Protein AF-A0AAV9J9K2-F1 (afdb_monomer)

Mean predicted aligned error: 8.78 Å

pLDDT: mean 87.51, std 15.01, range [35.88, 98.5]

Organism: NCBI:txid1507867

Secondary structure (DSSP, 8-state):
-----SPPPPHHHHHIIIIIHHHHHHHHHHHHHH-HHHHHHHHS--SS--PPPHHHHHHHHHHHHHHHHHHHHHHHHHHH-TT-HHHHHHHHHHHHHHHHHHHHHTGGG-GGGGG-GGG--HHHIIIIIIHHHHHHHHHHHHTTTTHHHHHHHHHHHHHHHHHHHHHHHHHHHHHHHHHHHHHT-------

Radius of gyration: 29.7 Å; Cα contacts (8 Å, |Δi|>4): 120; chains: 1; bounding box: 68×27×113 Å

Nearest PDB structures (foldseek):
  3gkv-assembly1_A  TM=1.787E-01  e=5.113E+00  Trematomus bernacchii

Structure (mmCIF, N/CA/C/O backbone):
data_AF-A0AAV9J9K2-F1
#
_entry.id   AF-A0AAV9J9K2-F1
#
loop_
_atom_site.group_PDB
_atom_site.id
_atom_site.type_symbol
_atom_site.label_atom_id
_atom_site.label_alt_id
_atom_site.label_comp_id
_atom_site.label_asym_id
_atom_site.label_entity_id
_atom_site.label_seq_id
_atom_site.pdbx_PDB_ins_code
_atom_site.Cartn_x
_atom_site.Cartn_y
_atom_site.Cartn_z
_atom_site.occupancy
_atom_site.B_iso_or_equiv
_atom_site.auth_seq_id
_atom_site.auth_comp_id
_atom_site.auth_asym_id
_atom_site.auth_atom_id
_atom_site.pdbx_PDB_model_num
ATOM 1 N N . MET A 1 1 ? -12.478 14.486 22.194 1.00 39.75 1 MET A N 1
ATOM 2 C CA . MET A 1 1 ? -11.869 13.549 21.223 1.00 39.75 1 MET A CA 1
ATOM 3 C C . MET A 1 1 ? -11.925 12.157 21.826 1.00 39.75 1 MET A C 1
ATOM 5 O O . MET A 1 1 ? -11.292 11.942 22.850 1.00 39.75 1 MET A O 1
ATOM 9 N N . ALA A 1 2 ? -12.768 11.278 21.283 1.00 35.88 2 ALA A N 1
ATOM 10 C CA . ALA A 1 2 ? -13.046 9.968 21.870 1.00 35.88 2 ALA A CA 1
ATOM 11 C C . ALA A 1 2 ? -11.831 9.037 21.728 1.00 35.88 2 ALA A C 1
ATOM 13 O O . ALA A 1 2 ? -11.285 8.889 20.634 1.00 35.88 2 ALA A O 1
ATOM 14 N N . GLN A 1 3 ? -11.397 8.455 22.845 1.00 36.88 3 GLN A N 1
ATOM 15 C CA . GLN A 1 3 ? -10.363 7.425 22.878 1.00 36.88 3 GLN A CA 1
ATOM 16 C C . GLN A 1 3 ? -10.926 6.140 22.243 1.00 36.88 3 GLN A C 1
ATOM 18 O O . GLN A 1 3 ? -12.054 5.759 22.546 1.00 36.88 3 GLN A O 1
ATOM 23 N N . LEU A 1 4 ? -10.167 5.483 21.356 1.00 48.19 4 LEU A N 1
ATOM 24 C CA . LEU A 1 4 ? -10.485 4.140 20.840 1.00 48.19 4 LEU A CA 1
ATOM 25 C C . LEU A 1 4 ? -10.078 3.076 21.872 1.00 48.19 4 LEU A C 1
ATOM 27 O O . LEU A 1 4 ? -9.321 2.165 21.562 1.00 48.19 4 LEU A O 1
ATOM 31 N N . THR A 1 5 ? -10.507 3.207 23.124 1.00 45.41 5 THR A N 1
ATOM 32 C CA . THR A 1 5 ? -10.142 2.231 24.152 1.00 45.41 5 THR A CA 1
ATOM 33 C C . THR A 1 5 ? -11.052 1.006 24.052 1.00 45.41 5 THR A C 1
ATOM 35 O O . THR A 1 5 ? -12.204 1.030 24.477 1.00 45.41 5 THR A O 1
ATOM 38 N N . GLY A 1 6 ? -10.519 -0.079 23.480 1.00 55.75 6 GLY A N 1
ATOM 39 C CA . GLY A 1 6 ? -11.035 -1.439 23.676 1.00 55.75 6 GLY A CA 1
ATOM 40 C C . GLY A 1 6 ? -12.035 -1.981 22.649 1.00 55.75 6 GLY A C 1
ATOM 41 O O . GLY A 1 6 ? -12.614 -3.039 22.889 1.00 55.75 6 GLY A O 1
ATOM 42 N N . ALA A 1 7 ? -12.277 -1.312 21.516 1.00 58.94 7 ALA A N 1
ATOM 43 C CA . ALA A 1 7 ? -13.040 -1.902 20.408 1.00 58.94 7 ALA A CA 1
ATOM 44 C C . ALA A 1 7 ? -12.117 -2.600 19.411 1.00 58.94 7 ALA A C 1
ATOM 46 O O . ALA A 1 7 ? -11.254 -1.926 18.846 1.00 58.94 7 ALA A O 1
ATOM 47 N N . PRO A 1 8 ? -12.304 -3.905 19.133 1.00 70.19 8 PRO A N 1
ATOM 48 C CA . PRO A 1 8 ? -11.593 -4.532 18.035 1.00 70.19 8 PRO A CA 1
ATOM 49 C C . PRO A 1 8 ? -12.023 -3.853 16.735 1.00 70.19 8 PRO A C 1
ATOM 51 O O . PRO A 1 8 ? -13.215 -3.808 16.419 1.00 70.19 8 PRO A O 1
ATOM 54 N N . LEU A 1 9 ? -11.039 -3.311 16.013 1.00 81.62 9 LEU A N 1
ATOM 55 C CA . LEU A 1 9 ? -11.227 -2.669 14.716 1.00 81.62 9 LEU A CA 1
ATOM 56 C C . LEU A 1 9 ? -12.073 -3.554 13.785 1.00 81.62 9 LEU A C 1
ATOM 58 O O . LEU A 1 9 ? -11.929 -4.784 13.820 1.00 81.62 9 LEU A O 1
ATOM 62 N N . PRO A 1 10 ? -12.916 -2.958 12.916 1.00 88.50 10 PRO A N 1
ATOM 63 C CA . PRO A 1 10 ? -13.640 -3.709 11.901 1.00 88.50 10 PRO A CA 1
ATOM 64 C C . PRO A 1 10 ? -12.705 -4.657 11.151 1.00 88.50 10 PRO A C 1
ATOM 66 O O . PRO A 1 10 ? -11.628 -4.249 10.711 1.00 88.50 10 PRO A O 1
ATOM 69 N N . LEU A 1 11 ? -13.130 -5.915 10.991 1.00 89.81 11 LEU A N 1
ATOM 70 C CA . LEU A 1 11 ? -12.284 -6.995 10.469 1.00 89.81 11 LEU A CA 1
ATOM 71 C C . LEU A 1 11 ? -11.635 -6.628 9.133 1.00 89.81 11 LEU A C 1
ATOM 73 O O . LEU A 1 11 ? -10.475 -6.953 8.921 1.00 89.81 11 LEU A O 1
ATOM 77 N N . ILE A 1 12 ? -12.348 -5.895 8.273 1.00 93.50 12 ILE A N 1
ATOM 78 C CA . ILE A 1 12 ? -11.828 -5.436 6.983 1.00 93.50 12 ILE A CA 1
ATOM 79 C C . ILE A 1 12 ? -10.578 -4.553 7.124 1.00 93.50 12 ILE A C 1
ATOM 81 O O . ILE A 1 12 ? -9.609 -4.760 6.400 1.00 93.50 12 ILE A O 1
ATOM 85 N N . TYR A 1 13 ? -10.558 -3.622 8.084 1.00 93.62 13 TYR A N 1
ATOM 86 C CA . TYR A 1 13 ? -9.409 -2.745 8.325 1.00 93.62 13 TYR A CA 1
ATOM 87 C C . TYR A 1 13 ? -8.254 -3.514 8.958 1.00 93.62 13 TYR A C 1
ATOM 89 O O . TYR A 1 13 ? -7.107 -3.332 8.566 1.00 93.62 13 TYR A O 1
ATOM 97 N N . THR A 1 14 ? -8.559 -4.414 9.892 1.00 91.75 14 THR A N 1
ATOM 98 C CA . THR A 1 14 ? -7.559 -5.282 10.522 1.00 91.75 14 THR A CA 1
ATOM 99 C C . THR A 1 14 ? -6.895 -6.195 9.494 1.00 91.75 14 THR A C 1
ATOM 101 O O . THR A 1 14 ? -5.673 -6.249 9.417 1.00 91.75 14 THR A O 1
ATOM 104 N N . ALA A 1 15 ? -7.686 -6.893 8.677 1.00 94.44 15 ALA A N 1
ATOM 105 C CA . ALA A 1 15 ? -7.186 -7.801 7.652 1.00 94.44 15 ALA A CA 1
ATOM 106 C C . ALA A 1 15 ? -6.337 -7.055 6.619 1.00 94.44 15 ALA A C 1
ATOM 108 O O . ALA A 1 15 ? -5.230 -7.491 6.303 1.00 94.44 15 ALA A O 1
ATOM 109 N N . PHE A 1 16 ? -6.831 -5.916 6.131 1.00 96.19 16 PHE A N 1
ATOM 110 C CA . PHE A 1 16 ? -6.143 -5.172 5.090 1.00 96.19 16 PHE A CA 1
ATOM 111 C C . PHE A 1 16 ? -4.858 -4.512 5.600 1.00 96.19 16 PHE A C 1
ATOM 113 O O . PHE A 1 16 ? -3.775 -4.902 5.171 1.00 96.19 16 PHE A O 1
ATOM 120 N N . PHE A 1 17 ? -4.961 -3.593 6.566 1.00 95.19 17 PHE A N 1
ATOM 121 C CA . PHE A 1 17 ? -3.829 -2.764 6.995 1.00 95.19 17 PHE A CA 1
ATOM 122 C C . PHE A 1 17 ? -2.761 -3.541 7.764 1.00 95.19 17 PHE 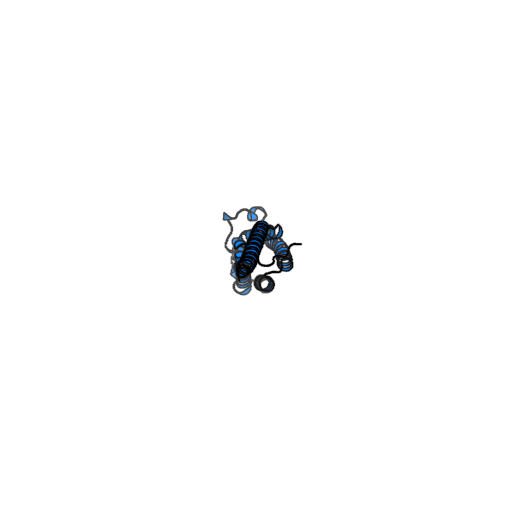A C 1
ATOM 124 O O . PHE A 1 17 ? -1.588 -3.188 7.705 1.00 95.19 17 PHE A O 1
ATOM 131 N N . LEU A 1 18 ? -3.134 -4.590 8.506 1.00 94.06 18 LEU A N 1
ATOM 132 C CA . LEU A 1 18 ? -2.143 -5.340 9.276 1.00 94.06 18 LEU A CA 1
ATOM 133 C C . LEU A 1 18 ? -1.531 -6.492 8.483 1.00 94.06 18 LEU A C 1
ATOM 135 O O . LEU A 1 18 ? -0.385 -6.837 8.761 1.00 94.06 18 LEU A O 1
ATOM 139 N N . TYR A 1 19 ? -2.239 -7.109 7.536 1.00 94.88 19 TYR A N 1
ATOM 140 C CA . TYR A 1 19 ? -1.768 -8.353 6.913 1.00 94.88 19 TYR A CA 1
ATOM 141 C C . TYR A 1 19 ? -1.632 -8.258 5.401 1.00 94.88 19 TYR A C 1
ATOM 143 O O . TYR A 1 19 ? -0.543 -8.495 4.883 1.00 94.88 19 TYR A O 1
ATOM 151 N N . ILE A 1 20 ? -2.717 -7.930 4.698 1.00 97.12 20 ILE A N 1
ATOM 152 C CA . ILE A 1 20 ? -2.742 -7.979 3.231 1.00 97.12 20 ILE A CA 1
ATOM 153 C C . ILE A 1 20 ? -1.789 -6.936 2.646 1.00 97.12 20 ILE A C 1
ATOM 155 O O . ILE A 1 20 ? -0.986 -7.266 1.779 1.00 97.12 20 ILE A O 1
ATOM 159 N N . GLU A 1 21 ? -1.864 -5.700 3.132 1.00 96.50 21 GLU A N 1
ATOM 160 C CA . GLU A 1 21 ? -1.071 -4.583 2.627 1.00 96.50 21 GLU A CA 1
ATOM 161 C C . GLU A 1 21 ? 0.430 -4.761 2.879 1.00 96.50 21 GLU A C 1
ATOM 163 O O . GLU A 1 21 ? 1.154 -4.843 1.886 1.00 96.50 21 GLU A O 1
ATOM 168 N N . PRO A 1 22 ? 0.916 -4.995 4.115 1.00 96.62 22 PRO A N 1
ATOM 169 C CA . PRO A 1 22 ? 2.345 -5.211 4.332 1.00 96.62 22 PRO A CA 1
ATOM 170 C C . PRO A 1 22 ? 2.918 -6.375 3.520 1.00 96.62 22 PRO A C 1
ATOM 172 O O . PRO A 1 22 ? 4.052 -6.315 3.046 1.00 96.62 22 PRO A O 1
ATOM 175 N N . PHE A 1 23 ? 2.137 -7.446 3.341 1.00 97.56 23 PHE A N 1
ATOM 176 C CA . PHE A 1 23 ? 2.551 -8.580 2.525 1.00 97.56 23 PHE A CA 1
ATOM 177 C C . PHE A 1 23 ? 2.637 -8.211 1.040 1.00 97.56 23 PHE A C 1
ATOM 179 O O . PHE A 1 23 ? 3.647 -8.496 0.400 1.00 97.56 23 PHE A O 1
ATOM 186 N N . ALA A 1 24 ? 1.613 -7.555 0.489 1.00 96.88 24 ALA A N 1
ATOM 187 C CA . ALA A 1 24 ? 1.607 -7.118 -0.904 1.00 96.88 24 ALA A CA 1
ATOM 188 C C . ALA A 1 24 ? 2.754 -6.135 -1.196 1.00 96.88 24 ALA A C 1
ATOM 190 O O . ALA A 1 24 ? 3.463 -6.295 -2.193 1.00 96.88 24 ALA A O 1
ATOM 191 N N . THR A 1 25 ? 3.003 -5.183 -0.294 1.00 97.00 25 THR A N 1
ATOM 192 C CA . THR A 1 25 ? 4.122 -4.237 -0.387 1.00 97.00 25 THR A CA 1
ATOM 193 C C . THR A 1 25 ? 5.472 -4.969 -0.354 1.00 97.00 25 THR A C 1
ATOM 195 O O . THR A 1 25 ? 6.357 -4.682 -1.165 1.00 97.00 25 THR A O 1
ATOM 198 N N . ALA A 1 26 ? 5.629 -5.981 0.510 1.00 97.75 26 ALA A N 1
ATOM 199 C CA . ALA A 1 26 ? 6.835 -6.812 0.555 1.00 97.75 26 ALA A CA 1
ATOM 200 C C . ALA A 1 26 ? 7.040 -7.640 -0.729 1.00 97.75 26 ALA A C 1
ATOM 202 O O . ALA A 1 26 ? 8.173 -7.792 -1.187 1.00 97.75 26 ALA A O 1
ATOM 203 N N . VAL A 1 27 ? 5.964 -8.138 -1.350 1.00 97.12 27 VAL A N 1
ATOM 204 C CA . VAL A 1 27 ? 6.036 -8.788 -2.671 1.00 97.12 27 VAL A CA 1
ATOM 205 C C . VAL A 1 27 ? 6.511 -7.793 -3.733 1.00 97.12 27 VAL A C 1
ATOM 207 O O . VAL A 1 27 ? 7.383 -8.132 -4.531 1.00 97.12 27 VAL A O 1
ATOM 210 N N . GLY A 1 28 ? 6.021 -6.550 -3.713 1.00 96.19 28 GLY A N 1
ATOM 211 C CA . GLY A 1 28 ? 6.530 -5.481 -4.578 1.00 96.19 28 GLY A CA 1
ATOM 212 C C . GLY A 1 28 ? 8.037 -5.258 -4.408 1.00 96.19 28 GLY A C 1
ATOM 213 O O . GLY A 1 28 ? 8.772 -5.215 -5.398 1.00 96.19 28 GLY A O 1
ATOM 214 N N . ALA A 1 29 ? 8.518 -5.204 -3.160 1.00 97.75 29 ALA A N 1
ATOM 215 C CA . ALA A 1 29 ? 9.946 -5.100 -2.851 1.00 97.75 29 ALA A CA 1
ATOM 216 C C . ALA A 1 29 ? 10.747 -6.291 -3.403 1.00 97.75 29 ALA A C 1
ATOM 218 O O . ALA A 1 29 ? 11.815 -6.103 -3.985 1.00 97.75 29 ALA A O 1
ATOM 219 N N . TYR A 1 30 ? 10.215 -7.511 -3.273 1.00 98.12 30 TYR A N 1
ATOM 220 C CA . TYR A 1 30 ? 10.842 -8.718 -3.810 1.00 98.12 30 TYR A CA 1
ATOM 221 C C . TYR A 1 30 ? 11.038 -8.638 -5.328 1.00 98.12 30 TYR A C 1
ATOM 223 O O . TYR A 1 30 ? 12.140 -8.907 -5.806 1.00 98.12 30 TYR A O 1
ATOM 231 N N . TYR A 1 31 ? 10.014 -8.240 -6.092 1.00 97.69 31 TYR A N 1
ATOM 232 C CA . TYR A 1 31 ? 10.153 -8.146 -7.548 1.00 97.69 31 TYR A CA 1
ATOM 233 C C . TYR A 1 31 ? 11.139 -7.048 -7.963 1.00 97.69 31 TYR A C 1
ATOM 235 O O . TYR A 1 31 ? 11.990 -7.290 -8.818 1.00 97.69 31 TYR A O 1
ATOM 243 N N . ALA A 1 32 ? 11.083 -5.876 -7.325 1.00 97.44 32 ALA A N 1
ATOM 244 C CA . ALA A 1 32 ? 12.012 -4.782 -7.609 1.00 97.44 32 ALA A CA 1
ATOM 245 C C . ALA A 1 32 ? 13.474 -5.129 -7.247 1.00 97.44 32 ALA A C 1
ATOM 247 O O . ALA A 1 32 ? 14.406 -4.624 -7.872 1.00 97.44 32 ALA A O 1
ATOM 248 N N . TRP A 1 33 ? 13.696 -6.017 -6.272 1.00 98.25 33 TRP A N 1
ATOM 249 C CA . TRP A 1 33 ? 15.039 -6.454 -5.890 1.00 98.25 33 TRP A CA 1
ATOM 250 C C . TRP A 1 33 ? 15.555 -7.616 -6.745 1.00 98.25 33 TRP A C 1
ATOM 252 O O . TRP A 1 33 ? 16.649 -7.547 -7.298 1.00 98.25 33 TRP A O 1
ATOM 262 N N . PHE A 1 34 ? 14.784 -8.701 -6.838 1.00 98.06 34 PHE A N 1
ATOM 263 C CA . PHE A 1 34 ? 15.256 -9.989 -7.358 1.00 98.06 34 PHE A CA 1
ATOM 264 C C . PHE A 1 34 ? 14.791 -10.296 -8.783 1.00 98.06 34 PHE A C 1
ATOM 266 O O . PHE A 1 34 ? 15.322 -11.210 -9.411 1.00 98.06 34 PHE A O 1
ATOM 273 N N . ARG A 1 35 ? 13.785 -9.581 -9.296 1.00 97.12 35 ARG A N 1
ATOM 274 C CA . ARG A 1 35 ? 13.127 -9.863 -10.584 1.00 97.12 35 ARG A CA 1
ATOM 275 C C . ARG A 1 35 ? 13.054 -8.606 -11.450 1.00 97.12 35 ARG A C 1
ATOM 277 O O . ARG A 1 35 ? 12.008 -8.288 -12.006 1.00 97.12 35 ARG A O 1
ATOM 284 N N . GLN A 1 36 ? 14.171 -7.890 -11.554 1.00 96.94 36 GLN A N 1
ATOM 285 C CA . GLN A 1 36 ? 14.237 -6.566 -12.181 1.00 96.94 36 GLN A CA 1
ATOM 286 C C . GLN A 1 36 ? 13.792 -6.558 -13.650 1.00 96.94 36 GLN A C 1
ATOM 288 O O . GLN A 1 36 ? 12.971 -5.720 -14.017 1.00 96.94 36 GLN A O 1
ATOM 293 N N . ASP A 1 37 ? 14.262 -7.502 -14.473 1.00 94.94 37 ASP A N 1
ATOM 294 C CA . ASP A 1 37 ? 13.859 -7.584 -15.887 1.00 94.94 37 ASP A CA 1
ATOM 295 C C . ASP A 1 37 ? 12.356 -7.833 -16.040 1.00 94.94 37 ASP A C 1
ATOM 297 O O . ASP A 1 37 ? 11.685 -7.194 -16.850 1.00 94.94 37 ASP A O 1
ATOM 301 N N . GLU A 1 38 ? 11.799 -8.719 -15.214 1.00 94.12 38 GLU A N 1
ATOM 302 C CA . GLU A 1 38 ? 10.363 -8.993 -15.198 1.00 94.12 38 GLU A CA 1
ATOM 303 C C . GLU A 1 38 ? 9.565 -7.780 -14.710 1.00 94.12 38 GLU A C 1
ATOM 305 O O . GLU A 1 38 ? 8.555 -7.427 -15.317 1.00 94.12 38 GLU A O 1
ATOM 310 N N . TYR A 1 39 ? 10.035 -7.105 -13.658 1.00 95.44 39 TYR A N 1
ATOM 311 C CA . TYR A 1 39 ? 9.419 -5.889 -13.135 1.00 95.44 39 TYR A CA 1
ATOM 312 C C . TYR A 1 39 ? 9.341 -4.805 -14.216 1.00 95.44 39 TYR A C 1
ATOM 314 O O . TYR A 1 39 ? 8.278 -4.219 -14.428 1.00 95.44 39 TYR A O 1
ATOM 322 N N . MET A 1 40 ? 10.437 -4.569 -14.943 1.00 95.00 40 MET A N 1
ATOM 323 C CA . MET A 1 40 ? 10.492 -3.581 -16.024 1.00 95.00 40 MET A CA 1
ATOM 324 C C . MET A 1 40 ? 9.603 -3.979 -17.203 1.00 95.00 40 MET A C 1
ATOM 326 O O . MET A 1 40 ? 8.789 -3.171 -17.649 1.00 95.00 40 MET A O 1
ATOM 330 N N . HIS A 1 41 ? 9.682 -5.236 -17.649 1.00 93.12 41 HIS A N 1
ATOM 331 C CA . HIS A 1 41 ? 8.864 -5.748 -18.749 1.00 93.12 41 HIS A CA 1
ATOM 332 C C . HIS A 1 41 ? 7.359 -5.654 -18.455 1.00 93.12 41 HIS A C 1
ATOM 334 O O . HIS A 1 41 ? 6.576 -5.273 -19.323 1.00 93.12 41 HIS A O 1
ATOM 340 N N . LEU A 1 42 ? 6.937 -5.985 -17.230 1.00 93.19 42 LEU A N 1
ATOM 341 C CA . LEU A 1 42 ? 5.538 -5.858 -16.826 1.00 93.19 42 LEU A CA 1
ATOM 342 C C . LEU A 1 42 ? 5.118 -4.389 -16.678 1.00 93.19 42 LEU A C 1
ATOM 344 O O . LEU A 1 42 ? 3.970 -4.061 -16.979 1.00 93.19 42 LEU A O 1
ATOM 348 N N . THR A 1 43 ? 6.018 -3.515 -16.207 1.00 93.31 43 THR A N 1
ATOM 349 C CA . THR A 1 43 ? 5.737 -2.083 -15.995 1.00 93.31 43 THR A CA 1
ATOM 350 C C . THR A 1 43 ? 5.493 -1.366 -17.315 1.00 93.31 43 THR A C 1
ATOM 352 O O . THR A 1 43 ? 4.542 -0.591 -17.429 1.00 93.31 43 THR A O 1
ATOM 355 N N . TYR A 1 44 ? 6.343 -1.622 -18.307 1.00 90.50 44 TYR A N 1
ATOM 356 C CA . TYR A 1 44 ? 6.198 -1.067 -19.642 1.00 90.50 44 TYR A CA 1
ATOM 357 C C . TYR A 1 44 ? 6.756 -2.054 -20.675 1.00 90.50 44 TYR A C 1
ATOM 359 O O . TYR A 1 44 ? 7.976 -2.160 -20.827 1.00 90.50 44 TYR A O 1
ATOM 367 N N . PRO A 1 45 ? 5.890 -2.798 -21.386 1.00 84.19 45 PRO A N 1
ATOM 368 C CA . PRO A 1 45 ? 6.350 -3.814 -22.318 1.00 84.19 45 PRO A CA 1
ATOM 369 C C . PRO A 1 45 ? 7.033 -3.170 -23.527 1.00 84.19 45 PRO A C 1
ATOM 371 O O . PRO A 1 45 ? 6.493 -2.264 -24.165 1.00 84.19 45 PRO A O 1
ATOM 374 N N . ALA A 1 46 ? 8.218 -3.673 -23.863 1.00 84.31 46 ALA A N 1
ATOM 375 C CA . ALA A 1 46 ? 8.948 -3.302 -25.066 1.00 84.31 46 ALA A CA 1
ATOM 376 C C . ALA A 1 46 ? 8.695 -4.316 -26.193 1.00 84.31 46 ALA A C 1
ATOM 378 O O . ALA A 1 46 ? 8.458 -5.496 -25.947 1.00 84.31 46 ALA A O 1
ATOM 379 N N . LEU A 1 47 ? 8.780 -3.858 -27.447 1.00 83.56 47 LEU A N 1
ATOM 380 C CA . LEU A 1 47 ? 8.629 -4.711 -28.639 1.00 83.56 47 LEU A CA 1
ATOM 381 C C . LEU A 1 47 ? 9.725 -5.784 -28.752 1.00 83.56 47 LEU A C 1
ATOM 383 O O . LEU A 1 47 ? 9.511 -6.822 -29.371 1.00 83.56 47 LEU A O 1
ATOM 387 N N . ALA A 1 48 ? 10.891 -5.528 -28.162 1.00 86.00 48 ALA A N 1
ATOM 388 C CA . ALA A 1 48 ? 12.001 -6.462 -28.056 1.00 86.00 48 ALA A CA 1
ATOM 389 C C . ALA A 1 48 ? 12.505 -6.492 -26.603 1.00 86.00 48 ALA A C 1
ATOM 391 O O . ALA A 1 48 ? 12.351 -5.486 -25.906 1.00 86.00 48 ALA A O 1
ATOM 392 N N . PRO A 1 49 ? 13.118 -7.597 -26.135 1.00 84.56 49 PRO A N 1
ATOM 393 C CA . PRO A 1 49 ? 13.690 -7.661 -24.794 1.00 84.56 49 PRO A CA 1
ATOM 394 C C . PRO A 1 49 ? 14.751 -6.573 -24.588 1.00 84.56 49 PRO A C 1
ATOM 396 O O . PRO A 1 49 ? 15.751 -6.533 -25.307 1.00 84.56 49 PRO A O 1
ATOM 399 N N . ILE A 1 50 ? 14.529 -5.702 -23.602 1.00 90.00 50 ILE A N 1
ATOM 400 C CA . ILE A 1 50 ? 15.493 -4.684 -23.173 1.00 90.00 50 ILE A CA 1
ATOM 401 C C . ILE A 1 50 ? 16.045 -5.134 -21.818 1.00 90.00 50 ILE A C 1
ATOM 403 O O . ILE A 1 50 ? 15.267 -5.217 -20.868 1.00 90.00 50 ILE A O 1
ATOM 407 N N . PRO A 1 51 ? 17.345 -5.457 -21.717 1.00 91.25 51 PRO A N 1
ATOM 408 C CA . PRO A 1 51 ? 17.940 -5.839 -20.446 1.00 91.25 51 PRO A CA 1
ATOM 409 C C . PRO A 1 51 ? 18.018 -4.635 -19.510 1.00 91.25 51 PRO A C 1
ATOM 411 O O . PRO A 1 51 ? 18.284 -3.514 -19.953 1.00 91.25 51 PRO A O 1
ATOM 414 N N . VAL A 1 52 ? 17.853 -4.880 -18.212 1.00 96.12 52 VAL A N 1
ATOM 415 C CA . VAL A 1 52 ? 17.990 -3.834 -17.190 1.00 96.12 52 VAL A CA 1
ATOM 416 C C . VAL A 1 52 ? 19.415 -3.285 -17.176 1.00 96.12 52 VAL A C 1
ATOM 418 O O . VAL A 1 52 ? 20.395 -4.004 -16.973 1.00 96.12 52 VAL A O 1
ATOM 421 N N . THR A 1 53 ? 19.543 -1.977 -17.375 1.00 97.00 53 THR A N 1
ATOM 422 C CA . THR A 1 53 ? 20.829 -1.279 -17.312 1.00 97.00 53 THR A CA 1
ATOM 423 C C . THR A 1 53 ? 21.307 -1.123 -15.862 1.00 97.00 53 THR A C 1
ATOM 425 O O . THR A 1 53 ? 20.493 -1.095 -14.935 1.00 97.00 53 THR A O 1
ATOM 428 N N . PRO A 1 54 ? 22.614 -0.900 -15.614 1.00 97.94 54 PRO A N 1
ATOM 429 C CA . PRO A 1 54 ? 23.110 -0.625 -14.261 1.00 97.94 54 PRO A CA 1
ATOM 430 C C . PRO A 1 54 ? 22.418 0.566 -13.581 1.00 97.94 54 PRO A C 1
ATOM 432 O O . PRO A 1 54 ? 22.213 0.559 -12.370 1.00 97.94 54 PRO A O 1
ATOM 435 N N . ARG A 1 55 ? 22.018 1.583 -14.357 1.00 98.06 55 ARG A N 1
ATOM 436 C CA . ARG A 1 55 ? 21.272 2.741 -13.847 1.00 98.06 55 ARG A CA 1
ATOM 437 C C . ARG A 1 55 ? 19.892 2.332 -13.340 1.00 98.06 55 ARG A C 1
ATOM 439 O O . ARG A 1 55 ? 19.519 2.709 -12.235 1.00 98.06 55 ARG A O 1
ATOM 446 N N . GLU A 1 56 ? 19.145 1.584 -14.145 1.00 97.31 56 GLU A N 1
ATOM 447 C CA . GLU A 1 56 ? 17.811 1.104 -13.775 1.00 97.31 56 GLU A CA 1
ATOM 448 C C . GLU A 1 56 ? 17.890 0.143 -12.594 1.00 97.31 56 GLU A C 1
ATOM 450 O O . GLU A 1 56 ? 17.097 0.267 -11.670 1.00 97.31 56 GLU A O 1
ATOM 455 N N . SER A 1 57 ? 18.897 -0.732 -12.562 1.00 98.12 57 SER A N 1
ATOM 456 C CA . SER A 1 57 ? 19.124 -1.640 -11.438 1.00 98.12 57 SER A CA 1
ATOM 457 C C . SER A 1 57 ? 19.321 -0.886 -10.120 1.00 98.12 57 SER A C 1
ATOM 459 O O . SER A 1 57 ? 18.682 -1.219 -9.124 1.00 98.12 57 SER A O 1
ATOM 461 N N . ILE A 1 58 ? 20.127 0.186 -10.110 1.00 98.50 58 ILE A N 1
ATOM 462 C CA . ILE A 1 58 ? 20.306 1.036 -8.921 1.00 98.50 58 ILE A CA 1
ATOM 463 C C . ILE A 1 58 ? 18.975 1.664 -8.487 1.00 98.50 58 ILE A C 1
ATOM 465 O O . ILE A 1 58 ? 18.648 1.636 -7.301 1.00 98.50 58 ILE A O 1
ATOM 469 N N . VAL A 1 59 ? 18.193 2.203 -9.426 1.00 98.25 59 VAL A N 1
ATOM 470 C CA . VAL A 1 59 ? 16.889 2.820 -9.123 1.00 98.25 59 VAL A CA 1
ATOM 471 C C . VAL A 1 59 ? 15.886 1.783 -8.607 1.00 98.25 59 VAL A C 1
ATOM 473 O O . VAL A 1 59 ? 15.170 2.051 -7.646 1.00 98.25 59 VAL A O 1
ATOM 476 N N . LEU A 1 60 ? 15.860 0.581 -9.182 1.00 98.12 60 LEU A N 1
ATOM 477 C CA . LEU A 1 60 ? 15.000 -0.517 -8.739 1.00 98.12 60 LEU A CA 1
ATOM 478 C C . LEU A 1 60 ? 15.394 -1.027 -7.351 1.00 98.12 60 LEU A C 1
ATOM 480 O O . LEU A 1 60 ? 14.516 -1.306 -6.543 1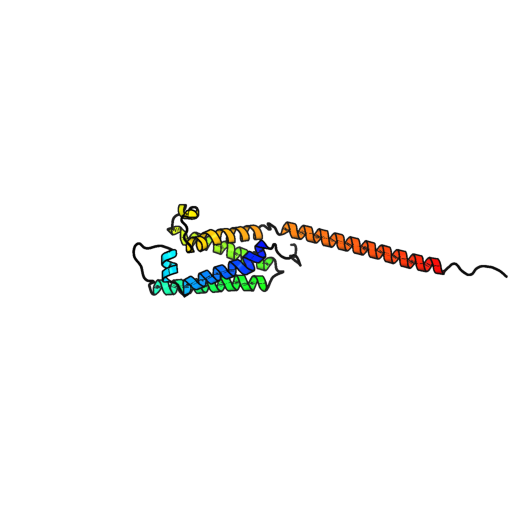.00 98.12 60 LEU A O 1
ATOM 484 N N . LEU A 1 61 ? 16.688 -1.078 -7.023 1.00 98.50 61 LEU A N 1
ATOM 485 C CA . LEU A 1 61 ? 17.148 -1.405 -5.670 1.00 98.50 61 LEU A CA 1
ATOM 486 C C . LEU A 1 61 ? 16.768 -0.318 -4.657 1.00 98.50 61 LEU A C 1
ATOM 488 O O . LEU A 1 61 ? 16.352 -0.633 -3.542 1.00 98.50 61 LEU A O 1
ATOM 492 N N . GLN A 1 62 ? 16.854 0.960 -5.038 1.00 98.31 62 GLN A N 1
ATOM 493 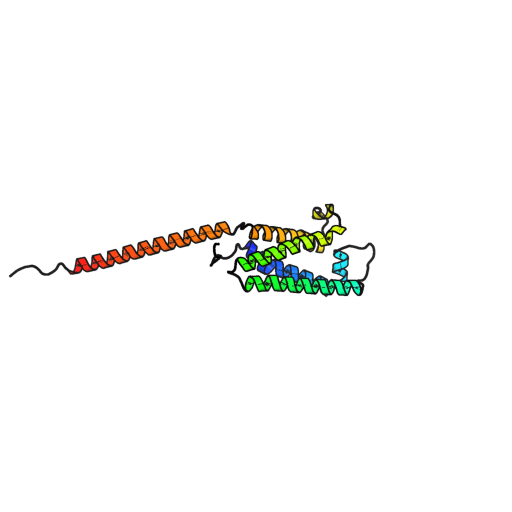C CA . GLN A 1 62 ? 16.362 2.067 -4.211 1.00 98.31 62 GLN A CA 1
ATOM 494 C C . GLN A 1 62 ? 14.847 1.962 -3.986 1.00 98.31 62 GLN A C 1
ATOM 496 O O . GLN A 1 62 ? 14.385 2.115 -2.854 1.00 98.31 62 GLN A O 1
ATOM 501 N N . LEU A 1 63 ? 14.083 1.640 -5.035 1.00 97.44 63 LEU A N 1
ATOM 502 C CA . LEU A 1 63 ? 12.641 1.409 -4.958 1.00 97.44 63 LEU A CA 1
ATOM 503 C C . LEU A 1 63 ? 12.307 0.214 -4.059 1.00 97.44 63 LEU A C 1
ATOM 505 O O . LEU A 1 63 ? 11.458 0.325 -3.179 1.00 97.44 63 LEU A O 1
ATOM 509 N N . ALA A 1 64 ? 13.008 -0.906 -4.229 1.00 98.31 64 ALA A N 1
ATOM 510 C CA . ALA A 1 64 ? 12.833 -2.101 -3.417 1.00 98.31 64 ALA A CA 1
ATOM 511 C C . ALA A 1 64 ? 13.114 -1.826 -1.934 1.00 98.31 64 ALA A C 1
ATOM 513 O O . ALA A 1 64 ? 12.355 -2.261 -1.069 1.00 98.31 64 ALA A O 1
ATOM 514 N N . ASN A 1 65 ? 14.162 -1.053 -1.635 1.00 98.31 65 ASN A N 1
ATOM 515 C CA . ASN A 1 65 ? 14.464 -0.612 -0.278 1.00 98.31 65 ASN A CA 1
ATOM 516 C C . ASN A 1 65 ? 13.339 0.260 0.313 1.00 98.31 65 ASN A C 1
ATOM 518 O O . ASN A 1 65 ? 12.956 0.066 1.467 1.00 98.31 65 ASN A O 1
ATOM 522 N N . LEU A 1 66 ? 12.772 1.184 -0.472 1.00 97.31 66 LEU A N 1
ATOM 523 C CA . LEU A 1 66 ? 11.629 1.995 -0.038 1.00 97.31 66 LEU A CA 1
ATOM 524 C C . LEU A 1 66 ? 10.385 1.137 0.223 1.00 97.31 66 LEU A C 1
ATOM 526 O O . LEU A 1 66 ? 9.755 1.297 1.266 1.00 97.31 66 LEU A O 1
ATOM 530 N N . TYR A 1 67 ? 10.057 0.196 -0.665 1.00 97.44 67 TYR A N 1
ATOM 531 C CA . TYR A 1 67 ? 8.942 -0.735 -0.461 1.00 97.44 67 TYR A CA 1
ATOM 532 C C . TYR A 1 67 ? 9.140 -1.620 0.767 1.00 97.44 67 TYR A C 1
ATOM 534 O O . TYR A 1 67 ? 8.199 -1.819 1.531 1.00 97.44 67 TYR A O 1
ATOM 542 N N . LEU A 1 68 ? 10.359 -2.094 1.024 1.00 97.94 68 LEU A N 1
ATOM 543 C CA . LEU A 1 68 ? 10.645 -2.871 2.227 1.00 97.94 68 LEU A CA 1
ATOM 544 C C . LEU A 1 68 ? 10.411 -2.047 3.503 1.00 97.94 68 LEU A C 1
ATOM 546 O O . LEU A 1 68 ? 9.770 -2.528 4.436 1.00 97.94 68 LEU A O 1
ATOM 550 N N . VAL A 1 69 ? 10.879 -0.795 3.540 1.00 97.56 69 VAL A N 1
ATOM 551 C CA . VAL A 1 69 ? 10.616 0.116 4.665 1.00 97.56 69 VAL A CA 1
ATOM 552 C C . VAL A 1 69 ? 9.125 0.411 4.825 1.00 97.56 69 VAL A C 1
ATOM 554 O O . VAL A 1 69 ? 8.653 0.453 5.962 1.00 97.56 69 VAL A O 1
ATOM 557 N N . PHE A 1 70 ? 8.376 0.582 3.732 1.00 95.44 70 PHE A N 1
ATOM 558 C CA . PHE A 1 70 ? 6.921 0.743 3.787 1.00 95.44 70 PHE A CA 1
ATOM 559 C C . PHE A 1 70 ? 6.251 -0.486 4.400 1.00 95.44 70 PHE A C 1
ATOM 561 O O . PHE A 1 70 ? 5.575 -0.352 5.418 1.00 95.44 70 PHE A O 1
ATOM 568 N N . ALA A 1 71 ? 6.540 -1.680 3.878 1.00 96.69 71 ALA A N 1
ATOM 569 C CA . ALA A 1 71 ? 5.992 -2.936 4.380 1.00 96.69 71 ALA A CA 1
ATOM 570 C C . ALA A 1 71 ? 6.279 -3.136 5.878 1.00 96.69 71 ALA A C 1
ATOM 572 O O . ALA A 1 71 ? 5.396 -3.508 6.651 1.00 96.69 71 ALA A O 1
ATOM 573 N N . LEU A 1 72 ? 7.510 -2.852 6.316 1.00 96.94 72 LEU A N 1
ATOM 574 C CA . LEU A 1 72 ? 7.888 -2.943 7.726 1.00 96.94 72 LEU A CA 1
ATOM 575 C C . LEU A 1 72 ? 7.181 -1.888 8.577 1.00 96.94 72 LEU A C 1
ATOM 577 O O . LEU A 1 72 ? 6.738 -2.190 9.681 1.00 96.94 72 LEU A O 1
ATOM 581 N N . THR A 1 73 ? 7.051 -0.661 8.082 1.00 95.94 73 THR A N 1
ATOM 582 C CA . THR A 1 73 ? 6.396 0.434 8.804 1.00 95.94 73 THR A CA 1
ATOM 583 C C . THR A 1 73 ? 4.906 0.148 8.987 1.00 95.94 73 THR A C 1
ATOM 585 O O . THR A 1 73 ? 4.401 0.235 10.106 1.00 95.94 73 THR A O 1
ATOM 588 N N . GLU A 1 74 ? 4.217 -0.259 7.920 1.00 93.06 74 GLU A N 1
ATOM 589 C CA . GLU A 1 74 ? 2.813 -0.683 7.940 1.00 93.06 74 GLU A CA 1
ATOM 590 C C . GLU A 1 74 ? 2.616 -1.863 8.901 1.00 93.06 74 GLU A C 1
ATOM 592 O O . GLU A 1 74 ? 1.730 -1.840 9.761 1.00 93.06 74 GLU A O 1
ATOM 597 N N . ALA A 1 75 ? 3.498 -2.869 8.828 1.00 93.19 75 ALA A N 1
ATOM 598 C CA . ALA A 1 75 ? 3.415 -4.037 9.691 1.00 93.19 75 ALA A CA 1
ATOM 599 C C . ALA A 1 75 ? 3.662 -3.704 11.169 1.00 93.19 75 ALA A C 1
ATOM 601 O O . ALA A 1 75 ? 2.935 -4.193 12.036 1.00 93.19 75 ALA A O 1
ATOM 602 N N . LEU A 1 76 ? 4.694 -2.921 11.477 1.00 95.62 76 LEU A N 1
ATOM 603 C CA . LEU A 1 76 ? 5.195 -2.764 12.840 1.00 95.62 76 LEU A CA 1
ATOM 604 C C . LEU A 1 76 ? 4.540 -1.598 13.578 1.00 95.62 76 LEU A C 1
ATOM 606 O O . LEU A 1 76 ? 4.153 -1.767 14.731 1.00 95.62 76 LEU A O 1
ATOM 610 N N . VAL A 1 77 ? 4.371 -0.433 12.946 1.00 95.56 77 VAL A N 1
ATOM 611 C CA . VAL A 1 77 ? 3.905 0.779 13.645 1.00 95.56 77 VAL A CA 1
ATOM 612 C C . VAL A 1 77 ? 2.461 0.631 14.117 1.00 95.56 77 VAL A C 1
ATOM 614 O O . VAL A 1 77 ? 2.153 0.950 15.267 1.00 95.56 77 VAL A O 1
ATOM 617 N N . LEU A 1 78 ? 1.580 0.091 13.271 1.00 91.19 78 LEU A N 1
ATOM 618 C CA . LEU A 1 78 ? 0.178 -0.124 13.641 1.00 91.19 78 LEU A CA 1
ATOM 619 C C . LEU A 1 78 ? 0.026 -1.189 14.735 1.00 91.19 78 LEU A C 1
ATOM 621 O O . LEU A 1 78 ? -0.830 -1.055 15.609 1.00 91.19 78 LEU A O 1
ATOM 625 N N . ARG A 1 79 ? 0.894 -2.210 14.730 1.00 91.75 79 ARG A N 1
ATOM 626 C CA . ARG A 1 79 ? 0.947 -3.248 15.774 1.00 91.75 79 ARG A CA 1
ATOM 627 C C . ARG A 1 79 ? 1.558 -2.761 17.081 1.00 91.75 79 ARG A C 1
ATOM 629 O O . ARG A 1 79 ? 1.171 -3.248 18.136 1.00 91.75 79 ARG A O 1
ATOM 636 N N . ALA A 1 80 ? 2.499 -1.823 17.023 1.00 93.25 80 ALA A N 1
ATOM 637 C CA . ALA A 1 80 ? 3.109 -1.221 18.203 1.00 93.25 80 ALA A CA 1
ATOM 638 C C . ALA A 1 80 ? 2.160 -0.240 18.912 1.00 93.25 80 ALA A C 1
ATOM 640 O O . ALA A 1 80 ? 2.335 0.039 20.096 1.00 93.25 80 ALA A O 1
ATOM 641 N N . ALA A 1 81 ? 1.152 0.277 18.204 1.00 90.75 81 ALA A N 1
ATOM 642 C CA . ALA A 1 81 ? 0.196 1.245 18.732 1.00 90.75 81 ALA A CA 1
ATOM 643 C C . ALA A 1 81 ? -1.269 0.867 18.412 1.00 90.75 81 ALA A C 1
ATOM 645 O O . ALA A 1 81 ? -1.987 1.671 17.805 1.00 90.75 81 ALA A O 1
ATOM 646 N N . PRO A 1 82 ? -1.742 -0.329 18.821 1.00 85.94 82 PRO A N 1
ATOM 647 C CA . PRO A 1 82 ? -3.050 -0.852 18.419 1.00 85.94 82 PRO A CA 1
ATOM 648 C C . PRO A 1 82 ? -4.211 0.014 18.930 1.00 85.94 82 PRO A C 1
ATOM 650 O O . PRO A 1 82 ? -5.176 0.234 18.206 1.00 85.94 82 PRO A O 1
ATOM 653 N N . ASP A 1 83 ? -4.078 0.588 20.130 1.00 84.31 83 ASP A N 1
ATOM 654 C CA . ASP A 1 83 ? -5.119 1.400 20.776 1.00 84.31 83 ASP A CA 1
ATOM 655 C C . ASP A 1 83 ? -4.955 2.916 20.546 1.00 84.31 83 ASP A C 1
ATOM 657 O O . ASP A 1 83 ? -5.660 3.727 21.155 1.00 84.31 83 ASP A O 1
ATOM 661 N N . ASN A 1 84 ? -4.015 3.348 19.689 1.00 89.19 84 ASN A N 1
ATOM 662 C CA . ASN A 1 84 ? -3.726 4.770 19.483 1.00 89.19 84 ASN A CA 1
ATOM 663 C C . ASN A 1 84 ? -4.310 5.312 18.158 1.00 89.19 84 ASN A C 1
ATOM 665 O O . ASN A 1 84 ? -3.632 5.281 17.124 1.00 89.19 84 ASN A O 1
ATOM 669 N N . PRO A 1 85 ? -5.516 5.922 18.169 1.00 87.31 85 PRO A N 1
ATOM 670 C CA . PRO A 1 85 ? -6.145 6.471 16.965 1.00 87.31 85 PRO A CA 1
ATOM 671 C C . PRO A 1 85 ? -5.306 7.526 16.250 1.00 87.31 85 PRO A C 1
ATOM 673 O O . PRO A 1 85 ? -5.464 7.707 15.044 1.00 87.31 85 PRO A O 1
ATOM 676 N N . ARG A 1 86 ? -4.469 8.272 16.983 1.00 92.56 86 ARG A N 1
ATOM 677 C CA . ARG A 1 86 ? -3.653 9.337 16.392 1.00 92.56 86 ARG A CA 1
ATOM 678 C C . ARG A 1 86 ? -2.550 8.738 15.533 1.00 92.56 86 ARG A C 1
ATOM 680 O O . ARG A 1 86 ? -2.379 9.188 14.411 1.00 92.56 86 ARG A O 1
ATOM 687 N N . VAL A 1 87 ? -1.871 7.697 16.020 1.00 94.69 87 VAL A N 1
ATOM 688 C CA . VAL A 1 87 ? -0.833 6.990 15.250 1.00 94.69 87 VAL A CA 1
ATOM 689 C C . VAL A 1 87 ? -1.430 6.386 13.982 1.00 94.69 87 VAL A C 1
ATOM 691 O O . VAL A 1 87 ? -0.916 6.637 12.896 1.00 94.69 87 VAL A O 1
ATOM 694 N N . TRP A 1 88 ? -2.565 5.692 14.105 1.00 93.88 88 TRP A N 1
ATOM 695 C CA . TRP A 1 88 ? -3.279 5.123 12.960 1.00 93.88 88 TRP A CA 1
ATOM 696 C C . TRP A 1 88 ? -3.659 6.184 11.927 1.00 93.88 88 TRP A C 1
ATOM 698 O O . TRP A 1 88 ? -3.329 6.054 10.754 1.00 93.88 88 TRP A O 1
ATOM 708 N N . ARG A 1 89 ? -4.319 7.269 12.349 1.00 94.94 89 ARG A N 1
ATOM 709 C CA . ARG A 1 89 ? -4.736 8.336 11.427 1.00 94.94 89 ARG A CA 1
ATOM 710 C C . ARG A 1 89 ? -3.553 9.029 10.759 1.00 94.94 89 ARG A C 1
ATOM 712 O O . ARG A 1 89 ? -3.622 9.286 9.564 1.00 94.94 89 ARG A O 1
ATOM 719 N N . THR A 1 90 ? -2.489 9.321 11.503 1.00 97.25 90 THR A N 1
ATOM 720 C CA . THR A 1 90 ? -1.303 9.988 10.953 1.00 97.25 90 THR A CA 1
ATOM 721 C C . THR A 1 90 ? -0.595 9.104 9.932 1.00 97.25 90 THR A C 1
ATOM 723 O O . THR A 1 90 ? -0.290 9.578 8.839 1.00 97.25 90 THR A O 1
ATOM 726 N N . LEU A 1 91 ? -0.379 7.823 10.248 1.00 96.56 91 LEU A N 1
ATOM 727 C CA . LEU A 1 91 ? 0.278 6.904 9.321 1.00 96.56 91 LEU A CA 1
ATOM 728 C C . LEU A 1 91 ? -0.574 6.674 8.067 1.00 96.56 91 LEU A C 1
ATOM 730 O O . LEU A 1 91 ? -0.074 6.834 6.958 1.00 96.56 91 LEU A O 1
ATOM 734 N N . LEU A 1 92 ? -1.869 6.378 8.226 1.00 96.94 92 LEU A N 1
ATOM 735 C CA . LEU A 1 92 ? -2.764 6.134 7.090 1.00 96.94 92 LEU A CA 1
ATOM 736 C C . LEU A 1 92 ? -2.970 7.382 6.220 1.00 96.94 92 LEU A C 1
ATOM 738 O O . LEU A 1 92 ? -3.171 7.246 5.018 1.00 96.94 92 LEU A O 1
ATOM 742 N N . LEU A 1 93 ? -2.895 8.591 6.786 1.00 98.19 93 LEU A N 1
ATOM 743 C CA . LEU A 1 93 ? -2.897 9.824 5.996 1.00 98.19 93 LEU A CA 1
ATOM 744 C C . LEU A 1 93 ? -1.626 9.950 5.146 1.00 98.19 93 LEU A C 1
ATOM 746 O O . LEU A 1 93 ? -1.719 10.275 3.966 1.00 98.19 93 LEU A O 1
ATOM 750 N N . GLY A 1 94 ? -0.454 9.671 5.724 1.00 97.88 94 GLY A N 1
ATOM 751 C CA . GLY A 1 94 ? 0.805 9.652 4.976 1.00 97.88 94 GLY A CA 1
ATOM 752 C C . GLY A 1 94 ? 0.783 8.626 3.841 1.00 97.88 94 GLY A C 1
ATOM 753 O O . GLY A 1 94 ? 1.162 8.943 2.715 1.00 97.88 94 GLY A O 1
ATOM 754 N N . LEU A 1 95 ? 0.254 7.431 4.111 1.00 97.00 95 LEU A N 1
ATOM 755 C CA . LEU A 1 95 ? 0.083 6.384 3.104 1.00 97.00 95 LEU A CA 1
ATOM 756 C C . LEU A 1 95 ? -0.940 6.766 2.028 1.00 97.00 95 LEU A C 1
ATOM 758 O O . LEU A 1 95 ? -0.698 6.500 0.860 1.00 97.00 95 LEU A O 1
ATOM 762 N N . LEU A 1 96 ? -2.024 7.466 2.377 1.00 98.38 96 LEU A N 1
ATOM 763 C CA . LEU A 1 96 ? -2.984 7.968 1.388 1.00 98.38 96 LEU A CA 1
ATOM 764 C C . LEU A 1 96 ? -2.343 8.976 0.419 1.00 98.38 96 LEU A C 1
ATOM 766 O O . LEU A 1 96 ? -2.639 8.975 -0.773 1.00 98.38 96 LEU A O 1
ATOM 770 N N . ILE A 1 97 ? -1.442 9.829 0.911 1.00 98.31 97 ILE A N 1
ATOM 771 C CA . ILE A 1 97 ? -0.666 10.729 0.046 1.00 98.31 97 ILE A CA 1
ATOM 772 C C . ILE A 1 97 ? 0.267 9.914 -0.862 1.00 98.31 97 ILE A C 1
ATOM 774 O O . ILE A 1 97 ? 0.364 10.201 -2.058 1.00 98.31 97 ILE A O 1
ATOM 778 N N . ALA A 1 98 ? 0.918 8.883 -0.315 1.00 96.94 98 ALA A N 1
ATOM 779 C CA . ALA A 1 98 ? 1.765 7.980 -1.087 1.00 96.94 98 ALA A CA 1
ATOM 780 C C . ALA A 1 98 ? 0.976 7.219 -2.168 1.00 96.94 98 ALA A C 1
ATOM 782 O O . ALA A 1 98 ? 1.479 7.090 -3.281 1.00 96.94 98 ALA A O 1
ATOM 783 N N . ASP A 1 99 ? -0.269 6.805 -1.897 1.00 97.75 99 ASP A N 1
ATOM 784 C CA . ASP A 1 99 ? -1.144 6.150 -2.877 1.00 97.75 99 ASP A CA 1
ATOM 785 C C . ASP A 1 99 ? -1.346 7.030 -4.115 1.00 97.75 99 ASP A C 1
ATOM 787 O O . ASP A 1 99 ? -1.201 6.562 -5.242 1.00 97.75 99 ASP A O 1
ATOM 791 N N . PHE A 1 100 ? -1.637 8.324 -3.933 1.00 97.94 100 PHE A N 1
ATOM 792 C CA . PHE A 1 100 ? -1.802 9.245 -5.062 1.00 97.94 100 PHE A CA 1
ATOM 793 C C . PHE A 1 100 ? -0.504 9.441 -5.848 1.00 97.94 100 PHE A C 1
ATOM 795 O O . PHE A 1 100 ? -0.537 9.491 -7.079 1.00 97.94 100 PHE A O 1
ATOM 802 N N . GLY A 1 101 ? 0.637 9.505 -5.157 1.00 97.31 101 GLY A N 1
ATOM 803 C CA . GLY A 1 101 ? 1.950 9.529 -5.802 1.00 97.31 101 GLY A CA 1
ATOM 804 C C . GLY A 1 101 ? 2.218 8.261 -6.620 1.00 97.31 101 GLY A C 1
ATOM 805 O O . GLY A 1 101 ? 2.662 8.344 -7.765 1.00 97.31 101 GLY A O 1
ATOM 806 N N . HIS A 1 102 ? 1.884 7.092 -6.071 1.00 95.88 102 HIS A N 1
ATOM 807 C CA . HIS A 1 102 ? 2.045 5.804 -6.744 1.00 95.88 102 HIS A CA 1
ATOM 808 C C . HIS A 1 102 ? 1.110 5.667 -7.948 1.00 95.88 102 HIS A C 1
ATOM 810 O O . HIS A 1 102 ? 1.560 5.279 -9.023 1.00 95.88 102 HIS A O 1
ATOM 816 N N . LEU A 1 103 ? -0.154 6.085 -7.832 1.00 97.12 103 LEU A N 1
ATOM 817 C CA . LEU A 1 103 ? -1.074 6.151 -8.971 1.00 97.12 103 LEU A CA 1
ATOM 818 C C . LEU A 1 103 ? -0.535 7.078 -10.062 1.00 97.12 103 LEU A C 1
ATOM 820 O O . LEU A 1 103 ? -0.567 6.721 -11.234 1.00 97.12 103 LEU A O 1
ATOM 824 N N . TYR A 1 104 ? 0.002 8.246 -9.709 1.00 96.88 104 TYR A N 1
ATOM 825 C CA . TYR A 1 104 ? 0.588 9.172 -10.681 1.00 96.88 104 TYR A CA 1
ATOM 826 C C . TYR A 1 104 ? 1.861 8.623 -11.353 1.00 96.88 104 TYR A C 1
ATOM 828 O O . TYR A 1 104 ? 2.169 8.987 -12.491 1.00 96.88 104 TYR A O 1
ATOM 836 N N . SER A 1 105 ? 2.589 7.710 -10.702 1.00 93.62 105 SER A N 1
ATOM 837 C CA . SER A 1 105 ? 3.835 7.146 -11.245 1.00 93.62 105 SER A CA 1
ATOM 838 C C . SER A 1 105 ? 3.657 6.478 -12.616 1.00 93.62 105 SER A C 1
ATOM 840 O O . SER A 1 105 ? 4.571 6.515 -13.438 1.00 93.62 105 SER A O 1
ATOM 842 N N . VAL A 1 106 ? 2.459 5.958 -12.910 1.00 93.19 106 VAL A N 1
ATOM 843 C CA . VAL A 1 106 ? 2.130 5.304 -14.185 1.00 93.19 106 VAL A CA 1
ATOM 844 C C . VAL A 1 106 ? 1.413 6.218 -15.190 1.00 93.19 106 VAL A C 1
ATOM 846 O O . VAL A 1 106 ? 0.894 5.730 -16.194 1.00 93.19 106 VAL A O 1
ATOM 849 N N . HIS A 1 107 ? 1.404 7.543 -14.982 1.00 94.69 107 HIS A N 1
ATOM 850 C CA . HIS A 1 107 ? 0.689 8.493 -15.856 1.00 94.69 107 HIS A CA 1
ATOM 851 C C . HIS A 1 107 ? 1.127 8.424 -17.328 1.00 94.69 107 HIS A C 1
ATOM 853 O O . HIS A 1 107 ? 0.330 8.713 -18.222 1.00 94.69 107 HIS A O 1
ATOM 859 N N . ALA A 1 108 ? 2.367 7.997 -17.589 1.00 93.19 108 ALA A N 1
ATOM 860 C CA . ALA A 1 108 ? 2.907 7.806 -18.932 1.00 93.19 108 ALA A CA 1
ATOM 861 C C . ALA A 1 108 ? 2.150 6.739 -19.754 1.00 93.19 108 ALA A C 1
ATOM 863 O O . ALA A 1 108 ? 2.215 6.761 -20.980 1.00 93.19 108 ALA A O 1
ATOM 864 N N . LEU A 1 109 ? 1.385 5.846 -19.108 1.00 92.19 109 LEU A N 1
ATOM 865 C CA . LEU A 1 109 ? 0.482 4.897 -19.779 1.00 92.19 109 LEU A CA 1
ATOM 866 C C . LEU A 1 109 ? -0.778 5.574 -20.358 1.00 92.19 109 LEU A C 1
ATOM 868 O O . LEU A 1 109 ? -1.512 4.968 -21.139 1.00 92.19 109 LEU A O 1
ATOM 872 N N . GLY A 1 110 ? -1.026 6.834 -19.991 1.00 94.25 110 GLY A N 1
ATOM 873 C CA . GLY A 1 110 ? -2.153 7.645 -20.438 1.00 94.25 110 GLY A CA 1
ATOM 874 C C . GLY A 1 110 ? -3.392 7.523 -19.547 1.00 94.25 110 GLY A C 1
ATOM 875 O O . GLY A 1 110 ? -3.703 6.471 -18.993 1.00 94.25 110 GLY A O 1
ATOM 876 N N . TRP A 1 111 ? -4.162 8.610 -19.450 1.00 94.88 111 TRP A N 1
ATOM 877 C CA . TRP A 1 111 ? -5.316 8.713 -18.544 1.00 94.88 111 TRP A CA 1
ATOM 878 C C . TRP A 1 111 ? -6.396 7.651 -18.765 1.00 94.88 111 TRP A C 1
ATOM 880 O O . TRP A 1 111 ? -6.988 7.165 -17.807 1.00 94.88 111 TRP A O 1
ATOM 890 N N . ALA A 1 112 ? -6.630 7.239 -20.013 1.00 94.75 112 ALA A N 1
ATOM 891 C CA . ALA A 1 112 ? -7.599 6.188 -20.313 1.00 94.75 112 ALA A CA 1
ATOM 892 C C . ALA A 1 112 ? -7.207 4.835 -19.690 1.00 94.75 112 ALA A C 1
ATOM 894 O O . ALA A 1 112 ? -8.078 4.028 -19.372 1.00 94.75 112 ALA A O 1
ATOM 895 N N . PHE A 1 113 ? -5.910 4.577 -19.490 1.00 94.44 113 PHE A N 1
ATOM 896 C CA . PHE A 1 113 ? -5.418 3.309 -18.957 1.00 94.44 113 PHE A CA 1
ATOM 897 C C . PHE A 1 113 ? -5.860 3.057 -17.508 1.00 94.44 113 PHE A C 1
ATOM 899 O O . PHE A 1 113 ? -6.124 1.912 -17.139 1.00 94.44 113 PHE A O 1
ATOM 906 N N . TYR A 1 114 ? -6.056 4.122 -16.724 1.00 96.12 114 TYR A N 1
ATOM 907 C CA . TYR A 1 114 ? -6.506 4.076 -15.325 1.00 96.12 114 TYR A CA 1
ATOM 908 C C . TYR A 1 114 ? -7.891 3.453 -15.125 1.00 96.12 114 TYR A C 1
ATOM 910 O O . TYR A 1 114 ? -8.226 3.078 -14.002 1.00 96.12 114 TYR A O 1
ATOM 918 N N . TYR A 1 115 ? -8.684 3.339 -16.193 1.00 95.19 115 TYR A N 1
ATOM 919 C CA . TYR A 1 115 ? -10.043 2.792 -16.157 1.00 95.19 115 TYR A CA 1
ATOM 920 C C . TYR A 1 115 ? -10.190 1.497 -16.965 1.00 95.19 115 TYR A C 1
ATOM 922 O O . TYR A 1 115 ? -11.211 0.820 -16.877 1.00 95.19 115 TYR A O 1
ATOM 930 N N . ARG A 1 116 ? -9.168 1.115 -17.740 1.00 95.19 116 ARG A N 1
ATOM 931 C CA . ARG A 1 116 ? -9.173 -0.081 -18.596 1.00 95.19 116 ARG A CA 1
ATOM 932 C C . ARG A 1 116 ? -8.707 -1.312 -17.825 1.00 95.19 116 ARG A C 1
ATOM 934 O O . ARG A 1 116 ? -7.755 -1.973 -18.230 1.00 95.19 116 ARG A O 1
ATOM 941 N N . PHE A 1 117 ? -9.388 -1.638 -16.730 1.00 95.19 117 PHE A N 1
ATOM 942 C CA . PHE A 1 117 ? -8.994 -2.739 -15.842 1.00 95.19 117 PHE A CA 1
ATOM 943 C C . PHE A 1 117 ? -8.938 -4.110 -16.540 1.00 95.19 117 PHE A C 1
ATOM 945 O O . PHE A 1 117 ? -8.171 -4.980 -16.145 1.00 95.19 117 PHE A O 1
ATOM 952 N N . TRP A 1 118 ? -9.690 -4.294 -17.630 1.00 95.25 118 TRP A N 1
ATOM 953 C CA . TRP A 1 118 ? -9.634 -5.496 -18.473 1.00 95.25 118 TRP A CA 1
ATOM 954 C C . TRP A 1 118 ? -8.341 -5.630 -19.293 1.00 95.25 118 TRP A C 1
ATOM 956 O O . TRP A 1 118 ? -8.088 -6.690 -19.856 1.00 95.25 118 TRP A O 1
ATOM 966 N N . ALA A 1 119 ? -7.537 -4.570 -19.395 1.00 92.88 119 ALA A N 1
ATOM 967 C CA . ALA A 1 119 ? -6.250 -4.561 -20.089 1.00 92.88 119 ALA A CA 1
ATOM 968 C C . ALA A 1 119 ? -5.052 -4.620 -19.124 1.00 92.88 119 ALA A C 1
ATOM 970 O O . ALA A 1 119 ? -3.904 -4.586 -19.566 1.00 92.88 119 ALA A O 1
ATOM 971 N N . TRP A 1 120 ? -5.294 -4.669 -17.812 1.00 95.94 120 TRP A N 1
ATOM 972 C CA . TRP A 1 120 ? -4.232 -4.704 -16.813 1.00 95.94 120 TRP A CA 1
ATOM 973 C C . TRP A 1 120 ? -3.597 -6.090 -16.719 1.00 95.94 120 TRP A C 1
ATOM 975 O O . TRP A 1 120 ? -4.281 -7.101 -16.566 1.00 95.94 120 TRP A O 1
ATOM 985 N N . ASN A 1 121 ? -2.266 -6.118 -16.763 1.00 94.62 121 ASN A N 1
ATOM 986 C CA . ASN A 1 121 ? -1.466 -7.286 -16.413 1.00 94.62 121 ASN A CA 1
ATOM 987 C C . ASN A 1 121 ? -1.278 -7.372 -14.881 1.00 94.62 121 ASN A C 1
ATOM 989 O O . ASN A 1 121 ? -1.818 -6.561 -14.124 1.00 94.62 121 ASN A O 1
ATOM 993 N N . SER A 1 122 ? -0.488 -8.343 -14.419 1.00 93.12 122 SER A N 1
ATOM 994 C CA . SER A 1 122 ? -0.224 -8.569 -12.992 1.00 93.12 122 SER A CA 1
ATOM 995 C C . SER A 1 122 ? 0.317 -7.334 -12.262 1.00 93.12 122 SER A C 1
ATOM 997 O O . SER A 1 122 ? -0.194 -6.997 -11.193 1.00 93.12 122 SER A O 1
ATOM 999 N N . ILE A 1 123 ? 1.298 -6.620 -12.828 1.00 94.00 123 ILE A N 1
ATOM 1000 C CA . ILE A 1 123 ? 1.873 -5.446 -12.159 1.00 94.00 123 ILE A CA 1
ATOM 1001 C C . ILE A 1 123 ? 0.914 -4.258 -12.176 1.00 94.00 123 ILE A C 1
ATOM 1003 O O . ILE A 1 123 ? 0.902 -3.477 -11.234 1.00 94.00 123 ILE A O 1
ATOM 1007 N N . HIS A 1 124 ? 0.067 -4.125 -13.199 1.00 95.25 124 HIS A N 1
ATOM 1008 C CA . HIS A 1 124 ? -0.948 -3.073 -13.247 1.00 95.25 124 HIS A CA 1
ATOM 1009 C C . HIS A 1 124 ? -2.076 -3.321 -12.241 1.00 95.25 124 HIS A C 1
ATOM 1011 O O . HIS A 1 124 ? -2.549 -2.375 -11.616 1.00 95.25 124 HIS A O 1
ATOM 1017 N N . TRP A 1 125 ? -2.455 -4.580 -12.000 1.00 96.38 125 TRP A N 1
ATOM 1018 C CA . TRP A 1 125 ? -3.344 -4.914 -10.885 1.00 96.38 125 TRP A CA 1
ATOM 1019 C C . TRP A 1 125 ? -2.740 -4.528 -9.533 1.00 96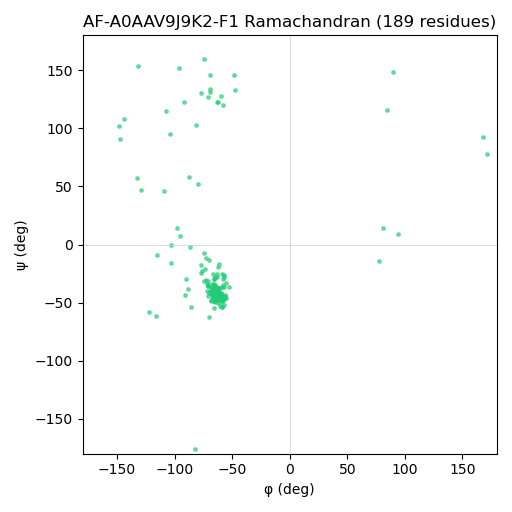.38 125 TRP A C 1
ATOM 1021 O O . TRP A 1 125 ? -3.469 -4.023 -8.685 1.00 96.38 125 TRP A O 1
ATOM 1031 N N . GLY A 1 126 ? -1.426 -4.684 -9.346 1.00 93.56 126 GLY A N 1
ATOM 1032 C CA . GLY A 1 126 ? -0.723 -4.176 -8.163 1.00 93.56 126 GLY A CA 1
ATOM 1033 C C . GLY A 1 126 ? -0.654 -2.644 -8.110 1.00 93.56 126 GLY A C 1
ATOM 1034 O O . GLY A 1 126 ? -1.011 -2.033 -7.110 1.00 93.56 126 GLY A O 1
ATOM 1035 N N . ASN A 1 127 ? -0.250 -1.999 -9.202 1.00 93.00 127 ASN A N 1
ATOM 1036 C CA . ASN A 1 127 ? 0.022 -0.560 -9.231 1.00 93.00 127 ASN A CA 1
ATOM 1037 C C . ASN A 1 127 ? -1.231 0.319 -9.285 1.00 93.00 127 ASN A C 1
ATOM 1039 O O . ASN A 1 127 ? -1.174 1.476 -8.880 1.00 93.00 127 ASN A O 1
ATOM 1043 N N . LEU A 1 128 ? -2.346 -0.207 -9.792 1.00 96.38 128 LEU A N 1
ATOM 1044 C CA . LEU A 1 128 ? -3.610 0.518 -9.908 1.00 96.38 128 LEU A CA 1
ATOM 1045 C C . LEU A 1 128 ? -4.683 -0.127 -9.040 1.00 96.38 128 LEU A C 1
ATOM 1047 O O . LEU A 1 128 ? -5.172 0.500 -8.109 1.00 96.38 128 LEU A O 1
ATOM 1051 N N . GLY A 1 129 ? -5.032 -1.386 -9.309 1.00 96.50 129 GLY A N 1
ATOM 1052 C CA . GLY A 1 129 ? -6.145 -2.061 -8.635 1.00 96.50 129 GLY A CA 1
ATOM 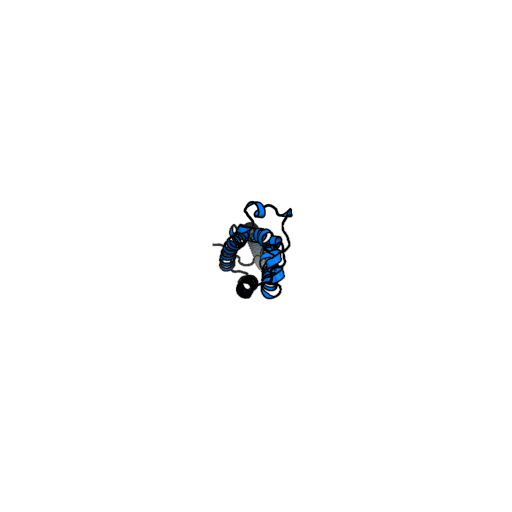1053 C C . GLY A 1 129 ? -5.975 -2.134 -7.117 1.00 96.50 129 GLY A C 1
ATOM 1054 O O . GLY A 1 129 ? -6.839 -1.679 -6.368 1.00 96.50 129 GLY A O 1
ATOM 1055 N N . PHE A 1 130 ? -4.844 -2.667 -6.659 1.00 96.62 130 PHE A N 1
ATOM 1056 C CA . PHE A 1 130 ? -4.538 -2.801 -5.238 1.00 96.62 130 PHE A CA 1
ATOM 1057 C C . PHE A 1 130 ? -4.449 -1.437 -4.546 1.00 96.62 130 PHE A C 1
ATOM 1059 O O . PHE A 1 130 ? -5.003 -1.247 -3.465 1.00 96.62 130 PHE A O 1
ATOM 1066 N N . VAL A 1 131 ? -3.827 -0.461 -5.208 1.00 97.25 131 VAL A N 1
ATOM 1067 C CA . VAL A 1 131 ? -3.658 0.899 -4.682 1.00 97.25 131 VAL A CA 1
ATOM 1068 C C . VAL A 1 131 ? -4.998 1.635 -4.608 1.00 97.25 131 VAL A C 1
ATOM 1070 O O . VAL A 1 131 ? -5.256 2.315 -3.620 1.00 97.25 131 VAL A O 1
ATOM 1073 N N . TYR A 1 132 ? -5.912 1.439 -5.564 1.00 98.19 132 TYR A N 1
ATOM 1074 C CA . TYR A 1 132 ? -7.281 1.957 -5.469 1.00 98.19 132 TYR A CA 1
ATOM 1075 C C . TYR A 1 132 ? -8.035 1.387 -4.270 1.00 98.19 132 TYR A C 1
ATOM 1077 O O . TYR A 1 132 ? -8.725 2.135 -3.571 1.00 98.19 132 TYR A O 1
ATOM 1085 N N . VAL A 1 133 ? -7.907 0.082 -4.010 1.00 97.94 133 VAL A N 1
ATOM 1086 C CA . VAL A 1 133 ? -8.512 -0.552 -2.829 1.00 97.94 133 VAL A CA 1
ATOM 1087 C C . VAL A 1 133 ? -7.907 0.026 -1.550 1.00 97.94 133 VAL A C 1
ATOM 1089 O O . VAL A 1 133 ? -8.657 0.440 -0.664 1.00 97.94 133 VAL A O 1
ATOM 1092 N N . GLY A 1 134 ? -6.577 0.126 -1.478 1.00 97.56 134 GLY A N 1
ATOM 1093 C CA . GLY A 1 134 ? -5.869 0.706 -0.337 1.00 97.56 134 GLY A CA 1
ATOM 1094 C C . GLY A 1 134 ? -6.284 2.148 -0.063 1.00 97.56 134 GLY A C 1
ATOM 1095 O O . GLY A 1 134 ? -6.771 2.450 1.027 1.00 97.56 134 GLY A O 1
ATOM 1096 N N . ALA A 1 135 ? -6.216 3.017 -1.071 1.00 98.06 135 ALA A N 1
ATOM 1097 C CA . ALA A 1 135 ? -6.642 4.410 -0.969 1.00 98.06 135 ALA A CA 1
ATOM 1098 C C . ALA A 1 135 ? -8.106 4.526 -0.516 1.00 98.06 135 ALA A C 1
ATOM 1100 O O . ALA A 1 135 ? -8.424 5.317 0.373 1.00 98.06 135 ALA A O 1
ATOM 1101 N N . SER A 1 136 ? -9.001 3.697 -1.064 1.00 98.19 136 SER A N 1
ATOM 1102 C CA . SER A 1 136 ? -10.422 3.684 -0.689 1.00 98.19 136 SER A CA 1
ATOM 1103 C C . SER A 1 136 ? -10.633 3.299 0.775 1.00 98.19 136 SER A C 1
ATOM 1105 O O . SER A 1 136 ? -11.390 3.964 1.485 1.00 98.19 136 SER A O 1
ATOM 1107 N N . LEU A 1 137 ? -9.936 2.267 1.257 1.00 97.44 137 LEU A N 1
ATOM 1108 C CA . LEU A 1 137 ? -10.003 1.842 2.656 1.00 97.44 137 LEU A CA 1
ATOM 1109 C C . LEU A 1 137 ? -9.412 2.892 3.598 1.00 97.44 137 LEU A C 1
ATOM 1111 O O . LEU A 1 137 ? -9.991 3.148 4.656 1.00 97.44 137 LEU A O 1
ATOM 1115 N N . ARG A 1 138 ? -8.305 3.541 3.219 1.00 96.94 138 ARG A N 1
ATOM 1116 C CA . ARG A 1 138 ? -7.705 4.635 3.998 1.00 96.94 138 ARG A CA 1
ATOM 1117 C C . ARG A 1 138 ? -8.641 5.835 4.074 1.00 96.94 138 ARG A C 1
ATOM 1119 O O . ARG A 1 138 ? -8.882 6.335 5.171 1.00 96.94 138 ARG A O 1
ATOM 1126 N N . MET A 1 139 ? -9.243 6.248 2.957 1.00 97.88 139 MET A N 1
ATOM 1127 C CA . MET A 1 139 ? -10.263 7.303 2.942 1.00 97.88 139 MET A CA 1
ATOM 1128 C C . MET A 1 139 ? -11.447 6.948 3.850 1.00 97.88 139 MET A C 1
ATOM 1130 O O . MET A 1 139 ? -11.825 7.750 4.705 1.00 97.88 139 MET A O 1
ATOM 1134 N N . ALA A 1 140 ? -11.986 5.732 3.732 1.00 96.31 140 ALA A N 1
ATOM 1135 C CA . ALA A 1 140 ? -13.083 5.256 4.572 1.00 96.31 140 ALA A CA 1
ATOM 1136 C C . ALA A 1 140 ? -12.716 5.282 6.069 1.00 96.31 140 ALA A C 1
ATOM 1138 O O . ALA A 1 140 ? -13.475 5.811 6.887 1.00 96.31 140 ALA A O 1
ATOM 1139 N N . PHE A 1 141 ? -11.527 4.795 6.431 1.00 94.81 141 PHE A N 1
ATOM 1140 C CA . PHE A 1 141 ? -11.034 4.799 7.808 1.00 94.81 141 PHE A CA 1
ATOM 1141 C C . PHE A 1 141 ? -10.859 6.222 8.357 1.00 94.81 141 PHE A C 1
ATOM 1143 O O . PHE A 1 141 ? -11.322 6.533 9.460 1.00 94.81 141 PHE A O 1
ATOM 1150 N N . LEU A 1 142 ? -10.219 7.111 7.590 1.00 95.12 142 LEU A N 1
ATOM 1151 C CA . LEU A 1 142 ? -9.958 8.497 7.988 1.00 95.12 142 LEU A CA 1
ATOM 1152 C C . LEU A 1 142 ? -11.261 9.283 8.186 1.00 95.12 142 LEU A C 1
ATOM 1154 O O . LEU A 1 142 ? -11.369 10.038 9.160 1.00 95.12 142 LEU A O 1
ATOM 1158 N N . LEU A 1 143 ? -12.269 9.026 7.346 1.00 94.81 143 LEU A N 1
ATOM 1159 C CA . LEU A 1 143 ? -13.630 9.563 7.466 1.00 94.81 143 LEU A CA 1
ATOM 1160 C C . LEU A 1 143 ? -14.460 8.896 8.581 1.00 94.81 143 LEU A C 1
ATOM 1162 O O . LEU A 1 143 ? -15.547 9.365 8.907 1.00 94.81 143 LEU A O 1
ATOM 1166 N N . GLY A 1 144 ? -13.957 7.829 9.209 1.00 90.62 144 GLY A N 1
ATOM 1167 C CA . GLY A 1 144 ? -14.628 7.140 10.314 1.00 90.62 144 GLY A CA 1
ATOM 1168 C C . GLY A 1 144 ? -15.717 6.149 9.892 1.00 90.62 144 GLY A C 1
ATOM 1169 O O . GLY A 1 144 ? -16.496 5.700 10.741 1.00 90.62 144 GLY A O 1
ATOM 1170 N N . VAL A 1 145 ? -15.771 5.774 8.613 1.00 91.88 145 VAL A N 1
ATOM 1171 C CA . VAL A 1 145 ? -16.709 4.773 8.089 1.00 91.88 145 VAL A CA 1
ATOM 1172 C C . VAL A 1 145 ? -16.469 3.441 8.804 1.00 91.88 145 VAL A C 1
ATOM 1174 O O . VAL A 1 145 ? -15.340 2.970 8.910 1.00 91.88 145 VAL A O 1
ATOM 1177 N N . GLY A 1 146 ? -17.524 2.838 9.354 1.00 84.38 146 GLY A N 1
ATOM 1178 C CA . GLY A 1 146 ? -17.438 1.580 10.110 1.00 84.38 146 GLY A CA 1
ATOM 1179 C C . GLY A 1 146 ? -16.909 1.699 11.550 1.00 84.38 146 GLY A C 1
ATOM 1180 O O . GLY A 1 146 ? -17.124 0.781 12.335 1.00 84.38 146 GLY A O 1
ATOM 1181 N N . LEU A 1 147 ? -16.305 2.829 11.944 1.00 83.94 147 LEU A N 1
ATOM 1182 C CA . LEU A 1 147 ? -15.770 3.034 13.303 1.00 83.94 147 LEU A CA 1
ATOM 1183 C C . LEU A 1 147 ? -16.817 3.614 14.270 1.00 83.94 147 LEU A C 1
ATOM 1185 O O . LEU A 1 147 ? -16.899 3.211 15.430 1.00 83.94 147 LEU A O 1
ATOM 1189 N N . VAL A 1 148 ? -17.669 4.529 13.793 1.00 75.88 148 VAL A N 1
ATOM 1190 C CA . VAL A 1 148 ? -18.692 5.202 14.624 1.00 75.88 148 VAL A CA 1
ATOM 1191 C C . VAL A 1 148 ? -19.760 4.225 15.130 1.00 75.88 148 VAL A C 1
ATOM 1193 O O . VAL A 1 148 ? -20.270 4.360 16.244 1.00 75.88 148 VAL A O 1
ATOM 1196 N N . GLN A 1 149 ? -20.110 3.220 14.324 1.00 73.25 149 GLN A N 1
ATOM 1197 C CA . GLN A 1 149 ? -21.132 2.244 14.698 1.00 73.25 149 GLN A CA 1
ATOM 1198 C C . GLN A 1 149 ? -20.673 1.351 15.855 1.00 73.25 149 GLN A C 1
ATOM 1200 O O . GLN A 1 149 ? -21.442 1.128 16.789 1.00 73.25 149 GLN A O 1
ATOM 1205 N N . GLN A 1 150 ? -19.414 0.905 15.839 1.00 71.06 150 GLN A N 1
ATOM 1206 C CA . GLN A 1 150 ? -18.860 0.103 16.929 1.00 71.06 150 GLN A CA 1
ATOM 1207 C C . GLN A 1 150 ? -18.732 0.898 18.231 1.00 71.06 150 GLN A C 1
ATOM 1209 O O . GLN A 1 150 ? -19.066 0.378 19.293 1.00 71.06 150 GLN A O 1
ATOM 1214 N N . GLN A 1 151 ? -18.342 2.176 18.158 1.00 73.81 151 GLN A N 1
ATOM 1215 C CA . GLN A 1 151 ? -18.300 3.045 19.340 1.00 73.81 151 GLN A CA 1
ATOM 1216 C C . GLN A 1 151 ? -19.676 3.171 20.010 1.00 73.81 151 GLN A C 1
ATOM 1218 O O . GLN A 1 151 ? -19.783 3.052 21.230 1.00 73.81 151 GLN A O 1
ATOM 1223 N N . ARG A 1 152 ? -20.745 3.363 19.222 1.00 78.31 152 ARG A N 1
ATOM 1224 C CA . ARG A 1 152 ? -22.116 3.437 19.755 1.00 78.31 152 ARG A CA 1
ATOM 1225 C C . ARG A 1 152 ? -22.564 2.124 20.391 1.00 78.31 152 ARG A C 1
ATOM 1227 O O . ARG A 1 152 ? -23.139 2.149 21.476 1.00 78.31 152 ARG A O 1
ATOM 1234 N N . GLN A 1 153 ? -22.275 0.991 19.753 1.00 79.62 153 GLN A N 1
ATOM 1235 C CA . GLN A 1 153 ? -22.604 -0.329 20.298 1.00 79.62 153 GLN A CA 1
ATOM 1236 C C . GLN A 1 153 ? -21.896 -0.586 21.634 1.00 79.62 153 GLN A C 1
ATOM 1238 O O . GLN A 1 153 ? -22.527 -1.057 22.578 1.00 79.62 153 GLN A O 1
ATOM 1243 N N . GLN A 1 154 ? -20.620 -0.214 21.756 1.00 76.31 154 GLN A N 1
ATOM 1244 C CA . GLN A 1 154 ? -19.889 -0.348 23.017 1.00 76.31 154 GLN A CA 1
ATOM 1245 C C . GLN A 1 154 ? -20.435 0.545 24.124 1.00 76.31 154 GLN A C 1
ATOM 1247 O O . GLN A 1 154 ? -20.608 0.078 25.247 1.00 76.31 154 GLN A O 1
ATOM 1252 N N . GLN A 1 155 ? -20.738 1.809 23.821 1.00 82.75 155 GLN A N 1
ATOM 1253 C CA . GLN A 1 155 ? -21.324 2.713 24.811 1.00 82.75 155 GLN A CA 1
ATOM 1254 C C . GLN A 1 155 ? -22.664 2.180 25.328 1.00 82.75 155 GLN A C 1
ATOM 1256 O O . GLN A 1 155 ? -22.904 2.200 26.532 1.00 82.75 155 GLN A O 1
ATOM 1261 N N . GLN A 1 156 ? -23.507 1.637 24.445 1.00 85.75 156 GLN A N 1
ATOM 1262 C CA . GLN A 1 156 ? -24.775 1.016 24.838 1.00 85.75 156 GLN A CA 1
ATOM 1263 C C . GLN A 1 156 ? -24.565 -0.225 25.716 1.00 85.75 156 GLN A C 1
ATOM 1265 O O . GLN A 1 156 ? -25.242 -0.369 26.733 1.00 85.75 156 GLN A O 1
ATOM 1270 N N . GLN A 1 157 ? -23.609 -1.096 25.378 1.00 84.75 157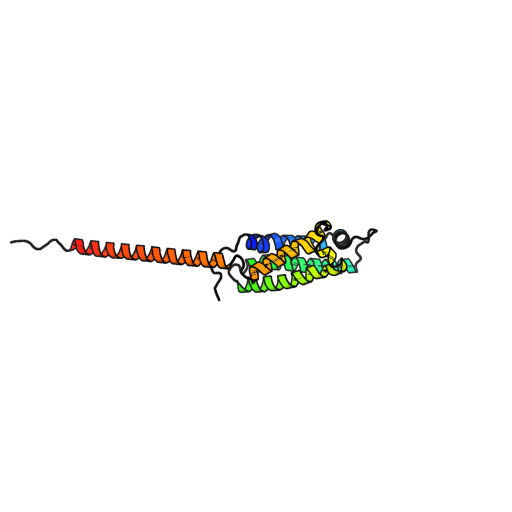 GLN A N 1
ATOM 1271 C CA . GLN A 1 157 ? -23.288 -2.272 26.195 1.00 84.75 157 GLN A CA 1
ATOM 1272 C C . GLN A 1 157 ? -22.749 -1.886 27.578 1.00 84.75 157 GLN A C 1
ATOM 1274 O O . GLN A 1 157 ? -23.180 -2.453 28.580 1.00 84.75 157 GLN A O 1
ATOM 1279 N N . GLN A 1 158 ? -21.860 -0.892 27.658 1.00 85.94 158 GLN A N 1
ATOM 1280 C CA . GLN A 1 158 ? -21.336 -0.394 28.933 1.00 85.94 158 GLN A CA 1
ATOM 1281 C C . GLN A 1 158 ? -22.446 0.211 29.800 1.00 85.94 158 GLN A C 1
ATOM 1283 O O . GLN A 1 158 ? -22.516 -0.077 30.994 1.00 85.94 158 GLN A O 1
ATOM 1288 N N . GLN A 1 159 ? -23.356 0.989 29.205 1.00 89.00 159 GLN A N 1
ATOM 1289 C CA . GLN A 1 159 ? -24.515 1.539 29.916 1.00 89.00 159 GLN A CA 1
ATOM 1290 C C . GLN A 1 159 ? -25.441 0.433 30.439 1.00 89.00 159 GLN A C 1
ATOM 1292 O O . GLN A 1 159 ? -25.868 0.486 31.592 1.00 89.00 159 GLN A O 1
ATOM 1297 N N . GLN A 1 160 ? -25.713 -0.603 29.638 1.00 88.81 160 GLN A N 1
ATOM 1298 C CA . GLN A 1 160 ? -26.529 -1.744 30.067 1.00 88.81 160 GLN A CA 1
ATOM 1299 C C . GLN A 1 160 ? -25.875 -2.523 31.215 1.00 88.81 160 GLN A C 1
ATOM 1301 O O . GLN A 1 160 ? -26.554 -2.863 32.184 1.00 88.81 160 GLN A O 1
ATOM 1306 N N . GLN A 1 161 ? -24.562 -2.762 31.151 1.00 88.69 161 GLN A N 1
ATOM 1307 C CA . GLN A 1 161 ? -23.823 -3.439 32.221 1.00 88.69 161 GLN A CA 1
ATOM 1308 C C . GLN A 1 161 ? -23.828 -2.630 33.522 1.00 88.69 161 GLN A C 1
ATOM 1310 O O . GLN A 1 161 ? -24.079 -3.190 34.588 1.00 88.69 161 GLN A O 1
ATOM 1315 N N . GLN A 1 162 ? -23.617 -1.312 33.448 1.00 89.50 162 GLN A N 1
ATOM 1316 C CA . GLN A 1 162 ? -23.705 -0.434 34.620 1.00 89.50 162 GLN A CA 1
ATOM 1317 C C . GLN A 1 162 ? -25.107 -0.456 35.235 1.00 89.50 162 GLN A C 1
ATOM 1319 O O . GLN A 1 162 ? -25.248 -0.550 36.455 1.00 89.50 162 GLN A O 1
ATOM 1324 N N . HIS A 1 163 ? -26.148 -0.432 34.400 1.00 91.50 163 HIS A N 1
ATOM 1325 C CA . HIS A 1 163 ? -27.528 -0.482 34.869 1.00 91.50 163 HIS A CA 1
ATOM 1326 C C . HIS A 1 163 ? -27.854 -1.820 35.556 1.00 91.50 163 HIS A C 1
ATOM 1328 O O . HIS A 1 163 ? -28.451 -1.834 36.632 1.00 91.50 163 HIS A O 1
ATOM 1334 N N . GLN A 1 164 ? -27.392 -2.948 35.004 1.00 89.62 164 GLN A N 1
ATOM 1335 C CA . GLN A 1 164 ? -27.543 -4.267 35.633 1.00 89.62 164 GLN A CA 1
ATOM 1336 C C . GLN A 1 164 ? -26.796 -4.370 36.971 1.00 89.62 164 GLN A C 1
ATOM 1338 O O . GLN A 1 164 ? -27.341 -4.903 37.939 1.00 89.62 164 GLN A O 1
ATOM 1343 N N . GLN A 1 165 ? -25.576 -3.831 37.063 1.00 89.25 165 GLN A N 1
ATOM 1344 C CA . GLN A 1 165 ? -24.813 -3.817 38.316 1.00 89.25 165 GLN A CA 1
ATOM 1345 C C . GLN A 1 165 ? -25.510 -2.989 39.401 1.00 89.25 165 GLN A C 1
ATOM 1347 O O . GLN A 1 165 ? -25.595 -3.432 40.547 1.00 89.25 165 GLN A O 1
ATOM 1352 N N . GLN A 1 166 ? -26.066 -1.826 39.047 1.00 89.81 166 GLN A N 1
ATOM 1353 C CA . GLN A 1 166 ? -26.844 -1.009 39.982 1.00 89.81 166 GLN A CA 1
ATOM 1354 C C . GLN A 1 166 ? -28.085 -1.754 40.489 1.00 89.81 166 GLN A C 1
ATOM 1356 O O . GLN A 1 166 ? -28.354 -1.746 41.690 1.00 89.81 166 GLN A O 1
ATOM 1361 N N . GLN A 1 167 ? -28.808 -2.454 39.609 1.00 88.88 167 GLN A N 1
ATOM 1362 C CA . GLN A 1 167 ? -29.967 -3.257 40.011 1.00 88.88 167 GLN A CA 1
ATOM 1363 C C . GLN A 1 167 ? -29.578 -4.400 40.963 1.00 88.88 167 GLN A C 1
ATOM 1365 O O . GLN A 1 167 ? -30.249 -4.606 41.975 1.00 88.88 167 GLN A O 1
ATOM 1370 N N . GLN A 1 168 ? -28.472 -5.105 40.703 1.00 87.81 168 GLN A N 1
ATOM 1371 C CA . GLN A 1 168 ? -27.982 -6.162 41.600 1.00 87.81 168 GLN A CA 1
ATOM 1372 C C . GLN A 1 168 ? -27.566 -5.620 42.975 1.00 87.81 168 GLN A C 1
ATOM 1374 O O . GLN A 1 168 ? -27.851 -6.249 43.996 1.00 87.81 168 GLN A O 1
ATOM 1379 N N . GLN A 1 169 ? -26.928 -4.447 43.028 1.00 86.88 169 GLN A N 1
ATOM 1380 C CA . GLN A 1 169 ? -26.561 -3.803 44.294 1.00 86.88 169 GLN A CA 1
ATOM 1381 C C . GLN A 1 169 ? -27.796 -3.377 45.097 1.00 86.88 169 GLN A C 1
ATOM 1383 O O . GLN A 1 169 ? -27.854 -3.629 46.300 1.00 86.88 169 GLN A O 1
ATOM 1388 N N . GLN A 1 170 ? -28.818 -2.819 44.438 1.00 85.00 170 GLN A N 1
ATOM 1389 C CA . GLN A 1 170 ? -30.086 -2.466 45.088 1.00 85.00 170 GLN A CA 1
ATOM 1390 C C . GLN A 1 170 ? -30.815 -3.700 45.646 1.00 85.00 170 GLN A C 1
ATOM 1392 O O . GLN A 1 170 ? -31.358 -3.654 46.752 1.00 85.00 170 GLN A O 1
ATOM 1397 N N . GLN A 1 171 ? -30.800 -4.822 44.919 1.00 82.25 171 GLN A N 1
ATOM 1398 C CA . GLN A 1 171 ? -31.391 -6.082 45.383 1.00 82.25 171 GLN A CA 1
ATOM 1399 C C . GLN A 1 171 ? -30.613 -6.702 46.556 1.00 82.25 171 GLN A C 1
ATOM 1401 O O . GLN A 1 171 ? -31.228 -7.183 47.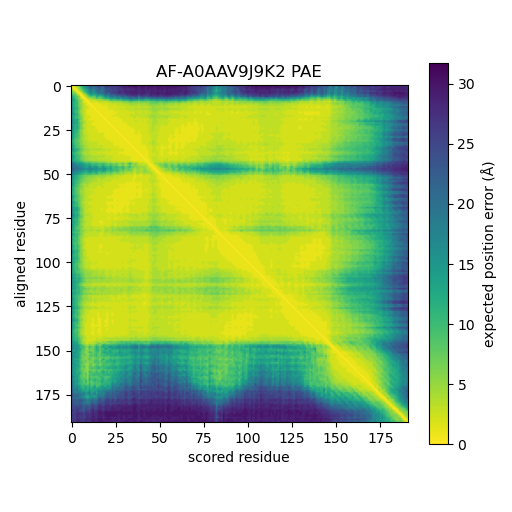513 1.00 82.25 171 GLN A O 1
ATOM 1406 N N . ARG A 1 172 ? -29.271 -6.651 46.536 1.00 77.94 172 ARG A N 1
ATOM 1407 C CA . ARG A 1 172 ? -28.433 -7.087 47.668 1.00 77.94 172 ARG A CA 1
ATOM 1408 C C . ARG A 1 172 ? -28.658 -6.236 48.917 1.00 77.94 172 ARG A C 1
ATOM 1410 O O . ARG A 1 172 ? -28.818 -6.805 49.992 1.00 77.94 172 ARG A O 1
ATOM 1417 N N . GLY A 1 173 ? -28.721 -4.910 48.775 1.00 73.19 173 GLY A N 1
ATOM 1418 C CA . GLY A 1 173 ? -28.999 -3.994 49.888 1.00 73.19 173 GLY A CA 1
ATOM 1419 C C . GLY A 1 173 ? -30.352 -4.275 50.547 1.00 73.19 173 GLY A C 1
ATOM 1420 O O . GLY A 1 173 ? -30.415 -4.508 51.751 1.00 73.19 173 GLY A O 1
ATOM 1421 N N . ARG A 1 174 ? -31.424 -4.399 49.749 1.00 70.94 174 ARG A N 1
ATOM 1422 C CA . ARG A 1 174 ? -32.763 -4.758 50.263 1.00 70.94 174 ARG A CA 1
ATOM 1423 C C . ARG A 1 174 ? -32.801 -6.103 50.992 1.00 70.94 174 ARG A C 1
ATOM 1425 O O . ARG A 1 174 ? -33.532 -6.246 51.968 1.00 70.94 174 ARG A O 1
ATOM 1432 N N . SER A 1 175 ? -32.035 -7.088 50.526 1.00 64.56 175 SER A N 1
ATOM 1433 C CA . SER A 1 175 ? -31.987 -8.419 51.147 1.00 64.56 175 SER A CA 1
ATOM 1434 C C . SER A 1 175 ? -31.257 -8.409 52.499 1.00 64.56 175 SER A C 1
ATOM 1436 O O . SER A 1 175 ? -31.657 -9.128 53.413 1.00 64.56 175 SER A O 1
ATOM 1438 N N . ALA A 1 176 ? -30.224 -7.572 52.652 1.00 60.72 176 ALA A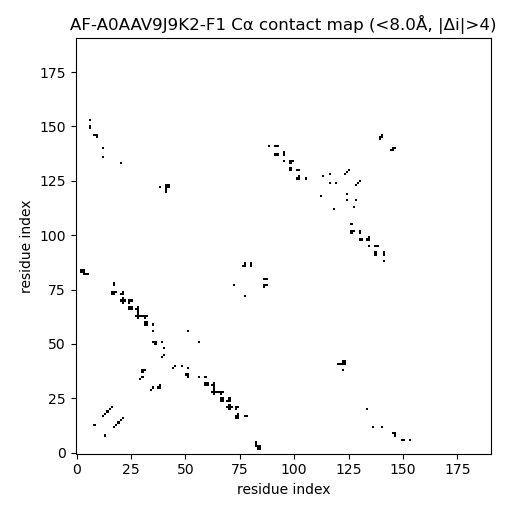 N 1
ATOM 1439 C CA . ALA A 1 176 ? -29.499 -7.401 53.913 1.00 60.72 176 ALA A CA 1
ATOM 1440 C C . ALA A 1 176 ? -30.342 -6.677 54.983 1.00 60.72 176 ALA A C 1
ATOM 1442 O O . ALA A 1 176 ? -30.387 -7.118 56.134 1.00 60.72 176 ALA A O 1
ATOM 1443 N N . ASP A 1 177 ? -31.081 -5.632 54.596 1.00 59.31 177 ASP A N 1
ATOM 1444 C CA . ASP A 1 177 ? -31.970 -4.897 55.509 1.00 59.31 177 ASP A CA 1
ATOM 1445 C C . ASP A 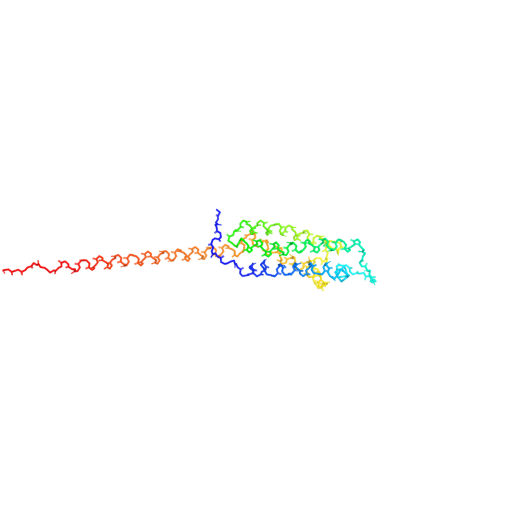1 177 ? -33.172 -5.748 55.963 1.00 59.31 177 ASP A C 1
ATOM 1447 O O . ASP A 1 177 ? -33.557 -5.732 57.137 1.00 59.31 177 ASP A O 1
ATOM 1451 N N . GLY A 1 178 ? -33.736 -6.559 55.059 1.00 56.94 178 GLY A N 1
ATOM 1452 C CA . GLY A 1 178 ? -34.831 -7.483 55.374 1.00 56.94 178 GLY A CA 1
ATOM 1453 C C . GLY A 1 178 ? -34.443 -8.590 56.366 1.00 56.94 178 GLY A C 1
ATOM 1454 O O . GLY A 1 178 ? -35.241 -8.947 57.234 1.00 56.94 178 GLY A O 1
ATOM 1455 N N . ALA A 1 179 ? -33.207 -9.097 56.298 1.00 55.09 179 ALA A N 1
ATOM 1456 C CA . ALA A 1 179 ? -32.699 -10.097 57.239 1.00 55.09 179 ALA A CA 1
ATOM 1457 C C . ALA A 1 179 ? -32.451 -9.518 58.648 1.00 55.09 179 ALA A C 1
ATOM 1459 O O . ALA A 1 179 ? -32.730 -10.186 59.645 1.00 55.09 179 ALA A O 1
ATOM 1460 N N . SER A 1 180 ? -32.000 -8.261 58.745 1.00 53.06 180 SER A N 1
ATOM 1461 C CA . SER A 1 180 ? -31.812 -7.553 60.023 1.00 53.06 180 SER A CA 1
ATOM 1462 C C . SER A 1 180 ? -33.149 -7.258 60.728 1.00 53.06 180 SER A C 1
ATOM 1464 O O . SER A 1 180 ? -33.291 -7.447 61.937 1.00 53.06 180 SER A O 1
ATOM 1466 N N . SER A 1 181 ? -34.184 -6.901 59.958 1.00 52.12 181 SER A N 1
ATOM 1467 C CA . SER A 1 181 ? -35.544 -6.652 60.461 1.00 52.12 181 SER A CA 1
ATOM 1468 C C . SER A 1 181 ? -36.237 -7.904 61.028 1.00 52.12 181 SER A C 1
ATOM 1470 O O . SER A 1 181 ? -36.981 -7.809 62.009 1.00 52.12 181 SER A O 1
ATOM 1472 N N . ALA A 1 182 ? -35.978 -9.088 60.463 1.00 52.19 182 ALA A N 1
ATOM 1473 C CA . ALA A 1 182 ? -36.599 -10.338 60.904 1.00 52.19 182 ALA A CA 1
ATOM 1474 C C . ALA A 1 182 ? -36.007 -10.900 62.217 1.00 52.19 182 ALA A C 1
ATOM 1476 O O . ALA A 1 182 ? -36.695 -11.629 62.936 1.00 52.19 182 ALA A O 1
ATOM 1477 N N . GLY A 1 183 ? -34.768 -10.537 62.576 1.00 50.31 183 GLY A N 1
ATOM 1478 C CA . GLY A 1 183 ? -34.097 -11.000 63.800 1.00 50.31 183 GLY A CA 1
ATOM 1479 C C . GLY A 1 183 ? -34.550 -10.314 65.100 1.00 50.31 183 GLY A C 1
ATOM 1480 O O . GLY A 1 183 ? -34.329 -10.848 66.184 1.00 50.31 183 GLY A O 1
ATOM 1481 N N . GLY A 1 184 ? -35.217 -9.156 65.022 1.00 49.28 184 GLY A N 1
ATOM 1482 C CA . GLY A 1 184 ? -35.557 -8.327 66.190 1.00 49.28 184 GLY A CA 1
ATOM 1483 C C . GLY A 1 184 ? -36.869 -8.668 66.910 1.00 49.28 184 GLY A C 1
ATOM 1484 O O . GLY A 1 184 ? -37.205 -8.033 67.908 1.00 49.28 184 GLY A O 1
ATOM 1485 N N . ARG A 1 185 ? -37.646 -9.649 66.433 1.00 50.91 185 ARG A N 1
ATOM 1486 C CA . ARG A 1 185 ? -39.033 -9.873 66.887 1.00 50.91 185 ARG A CA 1
ATOM 1487 C C . ARG A 1 185 ? -39.222 -11.135 67.738 1.00 50.91 185 ARG A C 1
ATOM 1489 O O . ARG A 1 185 ? -40.173 -11.876 67.528 1.00 50.91 185 ARG A O 1
ATOM 1496 N N . LYS A 1 186 ? -38.359 -11.390 68.728 1.00 55.00 186 LYS A N 1
ATOM 1497 C CA . LYS A 1 186 ? -38.653 -12.339 69.826 1.00 55.00 186 LYS A CA 1
ATOM 1498 C C . LYS A 1 186 ? -37.993 -11.909 71.139 1.00 55.00 186 LYS A C 1
ATOM 1500 O O . LYS A 1 186 ? -36.874 -12.321 71.408 1.00 55.00 186 LYS A O 1
ATOM 1505 N N . LYS A 1 187 ? -38.703 -11.124 71.959 1.00 56.94 187 LYS A N 1
ATOM 1506 C CA . LYS A 1 187 ? -38.724 -11.196 73.442 1.00 56.94 187 LYS A CA 1
ATOM 1507 C C . LYS A 1 187 ? -39.488 -10.001 74.018 1.00 56.94 187 LYS A C 1
ATOM 1509 O O . LYS A 1 187 ? -38.899 -9.060 74.524 1.00 56.94 187 LYS A O 1
ATOM 1514 N N . VAL A 1 188 ? -40.815 -10.056 73.975 1.00 54.91 188 VAL A N 1
ATOM 1515 C CA . VAL A 1 188 ? -41.649 -9.347 74.956 1.00 54.91 188 VAL A CA 1
ATOM 1516 C C . VAL A 1 188 ? -42.849 -10.244 75.222 1.00 54.91 188 VAL A C 1
ATOM 1518 O O . VAL A 1 188 ? -43.689 -10.422 74.345 1.00 54.91 188 VAL A O 1
ATOM 1521 N N . GLY A 1 189 ? -42.908 -10.866 76.400 1.00 52.16 189 GLY A N 1
ATOM 1522 C CA . GLY A 1 189 ? -44.080 -11.654 76.766 1.00 52.16 189 GLY A CA 1
ATOM 1523 C C . GLY A 1 189 ? -43.934 -12.552 77.989 1.00 52.16 189 GLY A C 1
ATOM 1524 O O . GLY A 1 189 ? -43.654 -13.732 77.836 1.00 52.16 189 GLY A O 1
ATOM 1525 N N . ARG A 1 190 ? -44.319 -11.971 79.133 1.00 49.34 190 ARG A N 1
ATOM 1526 C CA . ARG A 1 190 ? -45.000 -12.571 80.298 1.00 49.34 190 ARG A CA 1
ATOM 1527 C C . ARG A 1 190 ? -44.196 -13.293 81.395 1.00 49.34 190 ARG A C 1
ATOM 1529 O O . ARG A 1 190 ? -43.774 -14.423 81.206 1.00 49.34 190 ARG A O 1
ATOM 1536 N N . ARG A 1 191 ? -44.320 -12.638 82.562 1.00 48.59 191 ARG A N 1
ATOM 1537 C CA . ARG A 1 191 ? -44.541 -13.119 83.941 1.00 48.59 191 ARG A CA 1
ATOM 1538 C C . ARG A 1 191 ? -43.372 -13.753 84.675 1.00 48.59 191 ARG A C 1
ATOM 1540 O O . ARG A 1 191 ? -42.858 -14.781 84.206 1.00 48.59 191 ARG A O 1
#

InterPro domains:
  IPR056121 Domain of unknown function DUF7704 [PF24803] (9-145)
  IPR056121 Domain of unknown function DUF7704 [PTHR37019] (7-156)

Foldseek 3Di:
DDFLPDFDADVVCCCVQQPVPLVLLLVLLCCLQPVVQVLVCLLPNDPDRDDQDPVSNVVSNVVSVVSNVVSCCSNPQCVVCVRDVVSVLVNLVVVLVVLVVLLVVSCVVPPVVLVPPVPHDPVSCSSRVSSVVSNVVSVCVNVCPRNVVSVVVVVVVVVVVVVVVVVVVVVVVVVVVVVVVVVPPDDDDDD

Solvent-accessible surface area (backbone atoms only — not comparable to full-atom values): 10763 Å² total; per-residue (Å²): 134,87,76,54,80,85,68,81,66,55,64,70,58,48,48,37,54,55,47,52,47,22,50,52,35,36,51,52,14,46,34,31,58,77,34,47,55,60,46,47,43,58,72,56,73,61,100,58,96,71,80,74,45,75,68,55,50,53,51,29,42,53,49,14,52,51,29,40,52,48,16,48,46,44,39,46,54,50,66,76,38,74,64,38,63,65,60,50,49,54,51,43,50,54,49,42,55,47,37,55,53,52,50,53,70,55,51,89,71,39,80,70,54,84,72,40,69,92,75,51,53,76,55,43,39,53,52,44,54,48,37,51,52,49,38,52,52,38,53,37,51,73,74,37,60,76,50,59,63,54,53,52,54,49,53,51,51,53,52,50,51,52,52,52,52,52,52,52,51,54,52,52,52,54,52,54,55,53,56,58,63,68,71,74,81,80,88,85,86,84,134

Sequence (191 aa):
MAQLTGAPLPLIYTAFFLYIEPFATAVGAYYAWFRQDEYMHLTYPALAPIPVTPRESIVLLQLANLYLVFALTEALVLRAAPDNPRVWRTLLLGLLIADFGHLYSVHALGWAFYYRFWAWNSIHWGNLGFVYVGASLRMAFLLGVGLVQQQRQQQQQQQQQQHQQQQQQQQRGRSADGASSAGGRKKVGRR